Protein AF-A0A3P7LXC4-F1 (afdb_monomer)

Organism: Strongylus vulgaris (NCBI:txid40348)

Foldseek 3Di:
DDPPPPPDPDADADEPVRQVVVLPDLPPPLPQAHAYDPPPDDPQEFEDDPVPDDLPSLDPSHQEYEYEAEEEEEEDDPSLLVSLVSHAYYAAAYAYYQYQDQEPNSNLNHAEQEYSDAPDARYEAEQHANHAYYDNPNYQGFDYSYQFNEEAANHVNHDDDLVNLVVCCVRHVHFYYHHPDTSPD

Nearest PDB structures (foldseek):
  3ltg-assembly1_A  TM=6.281E-01  e=7.656E-03  Drosophila melanogaster
  7mn5-assembly1_B  TM=6.535E-01  e=6.646E-02  Homo sapiens
  6r1h-assembly1_A  TM=3.924E-01  e=8.422E-01  Arabidopsis thaliana
  5z14-assembly1_B  TM=3.899E-01  e=8.890E-01  Homo sapiens
  4z61-assembly2_B  TM=2.941E-01  e=2.351E+00  Daucus carota

Solvent-accessible surface area (backbone atoms only — not comparable to full-atom values): 9863 Å² total; per-residue (Å²): 132,87,78,82,75,79,87,58,98,59,85,41,74,46,53,73,68,62,49,53,57,54,61,69,40,92,64,91,58,62,70,62,53,42,43,66,78,86,68,91,62,60,87,39,49,27,71,47,34,57,85,84,44,62,75,76,61,59,49,91,68,30,33,25,39,39,39,41,45,54,48,70,50,55,68,83,48,74,65,53,36,58,55,36,48,53,24,32,35,34,46,22,32,39,37,42,31,46,30,66,39,47,55,41,65,48,44,35,47,27,28,36,33,42,17,33,44,59,86,49,33,19,31,36,42,34,40,22,69,50,21,48,47,78,67,46,86,45,47,59,32,49,30,20,19,29,87,41,26,37,41,37,36,63,36,85,54,46,74,83,44,73,67,54,35,49,52,50,28,71,42,35,74,38,33,34,36,48,68,89,43,67,40,58,118

Structure (mmCIF, N/CA/C/O backbone):
data_AF-A0A3P7LXC4-F1
#
_entry.id   AF-A0A3P7LXC4-F1
#
loop_
_atom_site.group_PDB
_atom_site.id
_atom_site.type_symbol
_atom_site.label_atom_id
_atom_site.label_alt_id
_atom_site.label_comp_id
_atom_site.label_asym_id
_atom_site.label_entity_id
_atom_site.label_seq_id
_atom_site.pdbx_PDB_ins_code
_atom_site.Cartn_x
_atom_site.Cartn_y
_atom_site.Cartn_z
_atom_site.occupancy
_atom_site.B_iso_or_equiv
_atom_site.auth_seq_id
_atom_site.auth_comp_id
_atom_site.auth_asym_id
_atom_site.auth_atom_id
_atom_site.pdbx_PDB_model_num
ATOM 1 N N . MET A 1 1 ? -28.309 -21.688 -15.646 1.00 36.50 1 MET A N 1
ATOM 2 C CA . MET A 1 1 ? -27.780 -21.278 -14.330 1.00 36.50 1 MET A CA 1
ATOM 3 C C . MET A 1 1 ? -28.171 -19.821 -14.149 1.00 36.50 1 MET A C 1
ATOM 5 O O . MET A 1 1 ? -27.794 -19.018 -14.990 1.00 36.50 1 MET A O 1
ATOM 9 N N . LYS A 1 2 ? -29.061 -19.503 -13.200 1.00 27.73 2 LYS A N 1
ATOM 10 C CA . LYS A 1 2 ? -29.534 -18.125 -13.003 1.00 27.73 2 LYS A CA 1
ATOM 11 C C . LYS A 1 2 ? -28.386 -17.313 -12.412 1.00 27.73 2 LYS A C 1
ATOM 13 O O . LYS A 1 2 ? -27.995 -17.557 -11.277 1.00 27.73 2 LYS A O 1
ATOM 18 N N . GLN A 1 3 ? -27.848 -16.398 -13.210 1.00 29.33 3 GLN A N 1
ATOM 19 C CA . GLN A 1 3 ? -26.998 -15.317 -12.737 1.00 29.33 3 GLN A CA 1
ATOM 20 C C . GLN A 1 3 ? -27.817 -14.538 -11.703 1.00 29.33 3 GLN A C 1
ATOM 22 O O . GLN A 1 3 ? -28.884 -14.010 -12.016 1.00 29.33 3 GLN A O 1
ATOM 27 N N . LEU A 1 4 ? -27.367 -14.544 -10.452 1.00 25.58 4 LEU A N 1
ATOM 28 C CA . LEU A 1 4 ? -27.804 -13.562 -9.471 1.00 25.58 4 LEU A CA 1
ATOM 29 C C . LEU A 1 4 ? -27.146 -12.244 -9.881 1.00 25.58 4 LEU A C 1
ATOM 31 O O . LEU A 1 4 ? -26.071 -11.901 -9.405 1.00 25.58 4 LEU A O 1
ATOM 35 N N . GLU A 1 5 ? -27.766 -11.534 -10.821 1.00 35.03 5 GLU A N 1
ATOM 36 C CA . GLU A 1 5 ? -27.495 -10.113 -10.989 1.00 35.03 5 GLU A CA 1
ATOM 37 C C . GLU A 1 5 ? -28.040 -9.421 -9.742 1.00 35.03 5 GLU A C 1
ATOM 39 O O . GLU A 1 5 ? -29.247 -9.235 -9.579 1.00 35.03 5 GLU A O 1
ATOM 44 N N . ILE A 1 6 ? -27.144 -9.075 -8.819 1.00 42.19 6 ILE A N 1
ATOM 45 C CA . ILE A 1 6 ? -27.465 -8.139 -7.748 1.00 42.19 6 ILE A CA 1
ATOM 46 C C . ILE A 1 6 ? -27.575 -6.762 -8.415 1.00 42.19 6 ILE A C 1
ATOM 48 O O . ILE A 1 6 ? -26.650 -5.957 -8.396 1.00 42.19 6 ILE A O 1
ATOM 52 N N . SER A 1 7 ? -28.724 -6.486 -9.035 1.00 40.00 7 SER A N 1
ATOM 53 C CA . SER A 1 7 ? -29.101 -5.164 -9.540 1.00 40.00 7 SER A CA 1
ATOM 54 C C . SER A 1 7 ? -29.499 -4.252 -8.371 1.00 40.00 7 SER A C 1
ATOM 56 O O . SER A 1 7 ? -30.629 -3.766 -8.278 1.00 40.00 7 SER A O 1
ATOM 58 N N . SER A 1 8 ? -28.588 -4.069 -7.418 1.00 42.72 8 SER A N 1
ATOM 59 C CA . SER A 1 8 ? -28.761 -3.164 -6.291 1.00 42.72 8 SER A CA 1
ATOM 60 C C . SER A 1 8 ? -27.911 -1.929 -6.540 1.00 42.72 8 SER A C 1
ATOM 62 O O . SER A 1 8 ? -26.715 -1.933 -6.282 1.00 42.72 8 SER A O 1
ATOM 64 N N . ASN A 1 9 ? -28.550 -0.831 -6.946 1.00 44.50 9 ASN A N 1
ATOM 65 C CA . ASN A 1 9 ? -28.001 0.533 -6.890 1.00 44.50 9 ASN A CA 1
ATOM 66 C C . ASN A 1 9 ? -27.695 1.006 -5.444 1.00 44.50 9 ASN A C 1
ATOM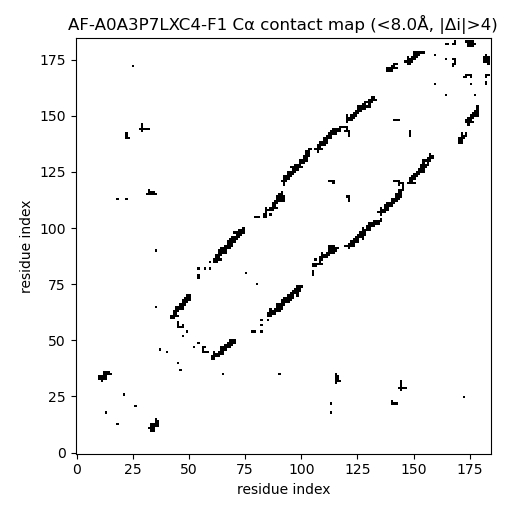 68 O O . ASN A 1 9 ? -27.687 2.204 -5.164 1.00 44.50 9 ASN A O 1
ATOM 72 N N . ARG A 1 10 ? -27.484 0.091 -4.490 1.00 51.16 10 ARG A N 1
ATOM 73 C CA . ARG A 1 10 ? -26.984 0.408 -3.155 1.00 51.16 10 ARG A CA 1
ATOM 74 C C . ARG A 1 10 ? -25.507 0.089 -3.115 1.00 51.16 10 ARG A C 1
ATOM 76 O O . ARG A 1 10 ? -25.108 -1.059 -3.274 1.00 51.16 10 ARG A O 1
ATOM 83 N N . ILE A 1 11 ? -24.742 1.131 -2.843 1.00 58.53 11 ILE A N 1
ATOM 84 C CA . ILE A 1 11 ? -23.390 1.036 -2.330 1.00 58.53 11 ILE A CA 1
ATOM 85 C C . ILE A 1 11 ? -23.374 0.019 -1.171 1.00 58.53 11 ILE A C 1
ATOM 87 O O . ILE A 1 11 ? -24.079 0.209 -0.179 1.00 58.53 11 ILE A O 1
ATOM 91 N N . LEU A 1 12 ? -22.619 -1.074 -1.316 1.00 75.38 12 LEU A N 1
ATOM 92 C CA . LEU A 1 12 ? -22.487 -2.104 -0.286 1.00 75.38 12 LEU A CA 1
ATOM 93 C C . LEU A 1 12 ? -21.514 -1.617 0.790 1.00 75.38 12 LEU A C 1
ATOM 95 O O . LEU A 1 12 ? -20.342 -1.365 0.506 1.00 75.38 12 LEU A O 1
ATOM 99 N N . GLN A 1 13 ? -21.999 -1.484 2.023 1.00 84.88 13 GLN A N 1
ATOM 100 C CA . GLN A 1 13 ? -21.119 -1.401 3.181 1.00 84.88 13 GLN A CA 1
ATOM 101 C C . GLN A 1 13 ? -20.727 -2.826 3.578 1.00 84.88 13 GLN A C 1
ATOM 103 O O . GLN A 1 13 ? -21.610 -3.659 3.774 1.00 84.88 13 GLN A O 1
ATOM 108 N N . ILE A 1 14 ? -19.428 -3.098 3.678 1.00 86.38 14 ILE A N 1
ATOM 109 C CA . ILE A 1 14 ? -18.879 -4.436 3.933 1.00 86.38 14 ILE A CA 1
ATOM 110 C C . ILE A 1 14 ? -18.021 -4.372 5.197 1.00 86.38 14 ILE A C 1
ATOM 112 O O . ILE A 1 14 ? -17.215 -3.452 5.364 1.00 86.38 14 ILE A O 1
ATOM 116 N N . SER A 1 15 ? -18.207 -5.322 6.110 1.00 90.44 15 SER A N 1
ATOM 117 C CA . SER A 1 15 ? -17.397 -5.411 7.326 1.00 90.44 15 SER A CA 1
ATOM 118 C C . SER A 1 15 ? -15.976 -5.901 7.034 1.00 90.44 15 SER A C 1
ATOM 120 O O . SER A 1 15 ? -15.704 -6.540 6.018 1.00 90.44 15 SER A O 1
ATOM 122 N N . PHE A 1 16 ? -15.052 -5.630 7.956 1.00 91.00 16 PHE A N 1
ATOM 123 C CA . PHE A 1 16 ? -13.674 -6.114 7.843 1.00 91.00 16 PHE A CA 1
ATOM 124 C C . PHE A 1 16 ? -13.596 -7.649 7.852 1.00 91.00 16 PHE A C 1
ATOM 126 O O . PHE A 1 16 ? -12.799 -8.227 7.123 1.00 91.00 16 PHE A O 1
ATOM 133 N N . ASP A 1 17 ? -14.455 -8.329 8.610 1.00 89.75 17 ASP A N 1
ATOM 134 C CA . ASP A 1 17 ? -14.448 -9.794 8.658 1.00 89.75 17 ASP A CA 1
ATOM 135 C C . ASP A 1 17 ? -14.972 -10.402 7.350 1.00 89.75 17 ASP A C 1
ATOM 137 O O . ASP A 1 17 ? -14.359 -11.320 6.803 1.00 89.75 17 ASP A O 1
ATOM 141 N N . GLU A 1 18 ? -16.061 -9.855 6.795 1.00 88.06 18 GLU A N 1
ATOM 142 C CA . GLU A 1 18 ? -16.581 -10.274 5.485 1.00 88.06 18 GLU A CA 1
ATOM 143 C C . GLU A 1 18 ? -15.534 -10.074 4.387 1.00 88.06 18 GLU A C 1
ATOM 145 O O . GLU A 1 18 ? -15.343 -10.963 3.552 1.00 88.06 18 GLU A O 1
ATOM 150 N N . VAL A 1 19 ? -14.826 -8.935 4.419 1.00 87.12 19 VAL A N 1
ATOM 151 C CA . VAL A 1 19 ? -13.795 -8.627 3.426 1.00 87.12 19 VAL A CA 1
ATOM 152 C C . VAL A 1 19 ? -12.643 -9.614 3.467 1.00 87.12 19 VAL A C 1
ATOM 154 O O . VAL A 1 19 ? -12.162 -10.061 2.429 1.00 87.12 19 VAL A O 1
ATOM 157 N N . GLU A 1 20 ? -12.207 -9.988 4.667 1.00 87.81 20 GLU A N 1
ATOM 158 C CA . GLU A 1 20 ? -11.097 -10.915 4.832 1.00 87.81 20 GLU A CA 1
ATOM 159 C C . GLU A 1 20 ? -11.448 -12.333 4.386 1.00 87.81 20 GLU A C 1
ATOM 161 O O . GLU A 1 20 ? -10.580 -13.025 3.851 1.00 87.81 20 GLU A O 1
ATOM 166 N N . VAL A 1 21 ? -12.700 -12.759 4.577 1.00 84.44 21 VAL A N 1
ATOM 167 C CA . VAL A 1 21 ? -13.166 -14.078 4.134 1.00 84.44 21 VAL A CA 1
ATOM 168 C C . VAL A 1 21 ? -13.150 -14.171 2.614 1.00 84.44 21 VAL A C 1
ATOM 170 O O . VAL A 1 21 ? -12.602 -15.134 2.075 1.00 84.44 21 VAL A O 1
ATOM 173 N N . PHE A 1 22 ? -13.705 -13.183 1.905 1.00 79.50 22 PHE A N 1
ATOM 174 C CA . PHE A 1 22 ? -13.712 -13.260 0.446 1.00 79.50 22 PHE A CA 1
ATOM 175 C C . PHE A 1 22 ? -12.336 -12.951 -0.155 1.00 79.50 22 PHE A C 1
ATOM 177 O O . PHE A 1 22 ? -11.965 -13.592 -1.131 1.00 79.50 22 PHE A O 1
ATOM 184 N N . ALA A 1 23 ? -11.544 -12.035 0.414 1.00 79.50 23 ALA A N 1
ATOM 185 C CA . ALA A 1 23 ? -10.204 -11.734 -0.105 1.00 79.50 23 ALA A CA 1
ATOM 186 C C . ALA A 1 23 ? -9.222 -12.906 0.082 1.00 79.50 23 ALA A C 1
ATOM 188 O O . ALA A 1 23 ? -8.169 -12.940 -0.550 1.00 79.50 23 ALA A O 1
ATOM 189 N N . ALA A 1 24 ? -9.556 -13.861 0.957 1.00 76.88 24 ALA A N 1
ATOM 190 C CA . ALA A 1 24 ? -8.860 -15.139 1.086 1.00 76.88 24 ALA A CA 1
ATOM 191 C C . ALA A 1 24 ? -9.405 -16.224 0.140 1.00 76.88 24 ALA A C 1
ATOM 193 O O . ALA A 1 24 ? -8.776 -17.268 -0.030 1.00 76.88 24 ALA A O 1
ATOM 194 N N . SER A 1 25 ? -10.580 -16.017 -0.454 1.00 67.56 25 SER A N 1
ATOM 195 C CA . SER A 1 25 ? -11.121 -16.931 -1.451 1.00 67.56 25 SER A CA 1
ATOM 196 C C . SER A 1 25 ? -10.466 -16.635 -2.804 1.00 67.56 25 SER A C 1
ATOM 198 O O . SER A 1 25 ? -10.516 -15.503 -3.270 1.00 67.56 25 SER A O 1
ATOM 200 N N . ASN A 1 26 ? -9.888 -17.648 -3.465 1.00 57.41 26 ASN A N 1
ATOM 201 C CA . ASN A 1 26 ? -9.365 -17.570 -4.849 1.00 57.41 26 ASN A CA 1
ATOM 202 C C . ASN A 1 26 ? -10.477 -17.380 -5.898 1.00 57.41 26 ASN A C 1
ATOM 204 O O . ASN A 1 26 ? -10.402 -17.872 -7.024 1.00 57.41 26 ASN A O 1
ATOM 208 N N . MET A 1 27 ? -11.569 -16.736 -5.511 1.00 57.44 27 MET A N 1
ATOM 209 C CA . MET A 1 27 ? -12.613 -16.371 -6.430 1.00 57.44 27 MET A CA 1
ATOM 210 C C . MET A 1 27 ? -12.072 -15.209 -7.271 1.00 57.44 27 MET A C 1
ATOM 212 O O . MET A 1 27 ? -11.585 -14.216 -6.736 1.00 57.44 27 MET A O 1
ATOM 216 N N . ASP A 1 28 ? -12.144 -15.352 -8.592 1.00 56.50 28 ASP A N 1
ATOM 217 C CA . ASP A 1 28 ? -11.748 -14.345 -9.583 1.00 56.50 28 ASP A CA 1
ATOM 218 C C . ASP A 1 28 ? -12.783 -13.195 -9.571 1.00 56.50 28 ASP A C 1
ATOM 220 O O . ASP A 1 28 ? -13.563 -12.999 -10.506 1.00 56.50 28 ASP A O 1
ATOM 224 N N . VAL A 1 29 ? -12.926 -12.527 -8.419 1.00 55.56 29 VAL A N 1
ATOM 225 C CA . VAL A 1 29 ? -14.004 -11.569 -8.152 1.00 55.56 29 VAL A CA 1
ATOM 226 C C . VAL A 1 29 ? -13.499 -10.160 -8.379 1.00 55.56 29 VAL A C 1
ATOM 228 O O . VAL A 1 29 ? -13.324 -9.387 -7.447 1.00 55.56 29 VAL A O 1
ATOM 231 N N . ASP A 1 30 ? -13.398 -9.761 -9.641 1.00 62.06 30 ASP A N 1
ATOM 232 C CA . ASP A 1 30 ? -13.310 -8.342 -10.020 1.00 62.06 30 ASP A CA 1
ATOM 233 C C . ASP A 1 30 ? -14.636 -7.581 -9.746 1.00 62.06 30 ASP A C 1
ATOM 235 O O . ASP A 1 30 ? -14.928 -6.570 -10.379 1.00 62.06 30 ASP A O 1
ATOM 239 N N . GLN A 1 31 ? -15.493 -8.078 -8.841 1.00 68.81 31 GLN A N 1
ATOM 240 C CA . GLN A 1 31 ? -16.898 -7.668 -8.716 1.00 68.81 31 GLN A CA 1
ATOM 241 C C . GLN A 1 31 ? -17.303 -7.159 -7.328 1.00 68.81 31 GLN A C 1
ATOM 243 O O . GLN A 1 31 ? -18.366 -6.548 -7.227 1.00 68.81 31 GLN A O 1
ATOM 248 N N . VAL A 1 32 ? -16.515 -7.370 -6.259 1.00 78.56 32 VAL A N 1
ATOM 249 C CA . VAL A 1 32 ? -16.892 -6.839 -4.933 1.00 78.56 32 VAL A CA 1
ATOM 250 C C . VAL A 1 32 ? -16.318 -5.439 -4.764 1.00 78.56 32 VAL A C 1
ATOM 252 O O . VAL A 1 32 ? -15.172 -5.258 -4.348 1.00 78.56 32 VAL A O 1
ATOM 255 N N . ASN A 1 33 ? -17.132 -4.445 -5.100 1.00 84.94 33 ASN A N 1
ATOM 256 C CA . ASN A 1 33 ? -16.903 -3.051 -4.756 1.00 84.94 33 ASN A CA 1
ATOM 257 C C . ASN A 1 33 ? -17.813 -2.625 -3.594 1.00 84.94 33 ASN A C 1
ATOM 259 O O . ASN A 1 33 ? -18.854 -3.225 -3.324 1.00 84.94 33 ASN A O 1
ATOM 263 N N . GLY A 1 34 ? -17.401 -1.590 -2.871 1.00 88.19 34 GLY A N 1
ATOM 264 C CA . GLY A 1 34 ? -18.108 -1.169 -1.669 1.00 88.19 34 GLY A CA 1
ATOM 265 C C . GLY A 1 34 ? -17.304 -0.202 -0.817 1.00 88.19 34 GLY A C 1
ATOM 266 O O . GLY A 1 34 ? -16.319 0.386 -1.266 1.00 88.19 34 GLY A O 1
ATOM 267 N N . PHE A 1 35 ? -17.745 -0.031 0.424 1.00 89.81 35 PHE A N 1
ATOM 268 C CA . PHE A 1 35 ? -17.112 0.850 1.399 1.00 89.81 35 PHE A CA 1
ATOM 269 C C . PHE A 1 35 ? -17.076 0.160 2.756 1.00 89.81 35 PHE A C 1
ATOM 271 O O . PHE A 1 35 ? -17.942 -0.645 3.093 1.00 89.81 35 PHE A O 1
ATOM 278 N N . TYR A 1 36 ? -16.073 0.501 3.549 1.00 92.12 36 TYR A N 1
ATOM 279 C CA . TYR A 1 36 ? -15.983 0.038 4.924 1.00 92.12 36 TYR A CA 1
ATOM 280 C C . TYR A 1 36 ? -16.839 0.906 5.853 1.00 92.12 36 TYR A C 1
ATOM 282 O O . TYR A 1 36 ? -17.055 2.086 5.551 1.00 92.12 36 TYR A O 1
ATOM 290 N N . PRO A 1 37 ? -17.290 0.369 7.003 1.00 92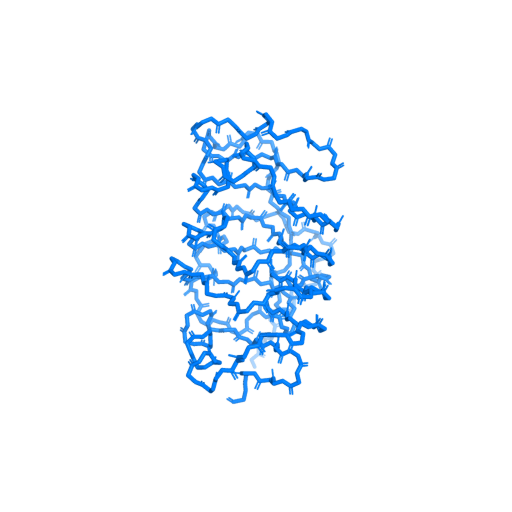.44 37 PRO A N 1
ATOM 291 C CA . PRO A 1 37 ? -17.765 1.213 8.095 1.00 92.44 37 PRO A CA 1
ATOM 292 C C . PRO A 1 37 ? -16.694 2.249 8.462 1.00 92.44 37 PRO A C 1
ATOM 294 O O . PRO A 1 37 ? -15.507 1.926 8.489 1.00 92.44 37 PRO A O 1
ATOM 297 N N . THR A 1 38 ? -17.105 3.486 8.747 1.00 91.69 38 THR A N 1
ATOM 298 C CA . THR A 1 38 ? -16.192 4.561 9.186 1.00 91.69 38 THR A CA 1
ATOM 299 C C . THR A 1 38 ? -16.409 5.011 10.623 1.00 91.69 38 THR A C 1
ATOM 301 O O . THR A 1 38 ? -15.570 5.741 11.143 1.00 91.69 38 THR A O 1
ATOM 304 N N . GLU A 1 39 ? -17.508 4.581 11.236 1.00 90.44 39 GLU A N 1
ATOM 305 C CA . GLU A 1 39 ? -17.882 4.872 12.619 1.00 90.44 39 GLU A CA 1
ATOM 306 C C . GLU A 1 39 ? -17.681 3.623 13.483 1.00 90.44 39 GLU A C 1
ATOM 308 O O . GLU A 1 39 ? -17.674 2.507 12.957 1.00 90.44 39 GLU A O 1
ATOM 313 N N . ASP A 1 40 ? -17.506 3.816 14.794 1.00 91.31 40 ASP A N 1
ATOM 314 C CA . ASP A 1 40 ? -17.351 2.740 15.787 1.00 91.31 40 ASP A CA 1
ATOM 315 C C . ASP A 1 40 ? -16.283 1.693 15.409 1.00 91.31 40 ASP A C 1
ATOM 317 O O . ASP A 1 40 ? -16.453 0.483 15.578 1.00 91.31 40 ASP A O 1
ATOM 321 N N . LEU A 1 41 ? -15.157 2.172 14.869 1.00 93.44 41 LEU A N 1
ATOM 322 C CA . LEU A 1 41 ? -14.064 1.319 14.415 1.00 93.44 41 LEU A CA 1
ATOM 323 C C . LEU A 1 41 ? -13.440 0.528 15.579 1.00 93.44 41 LEU A C 1
ATOM 325 O O . LEU A 1 41 ? -13.257 1.071 16.673 1.00 93.44 41 LEU A O 1
ATOM 329 N N . PRO A 1 42 ? -13.022 -0.730 15.343 1.00 93.69 42 PRO A N 1
ATOM 330 C CA . PRO A 1 42 ? -12.217 -1.470 16.303 1.00 93.69 42 PRO A CA 1
ATOM 331 C C . PRO A 1 42 ? -10.978 -0.665 16.741 1.00 93.69 42 PRO A C 1
ATOM 333 O O . PRO A 1 42 ? -10.331 -0.056 15.889 1.00 93.69 42 PRO A O 1
ATOM 336 N N . PRO A 1 43 ? -10.547 -0.733 18.019 1.00 92.44 43 PRO A N 1
ATOM 337 C CA . PRO A 1 43 ? -9.466 0.114 18.549 1.00 92.44 43 PRO A CA 1
ATOM 338 C C . PRO A 1 43 ? -8.099 -0.015 17.862 1.00 92.44 43 PR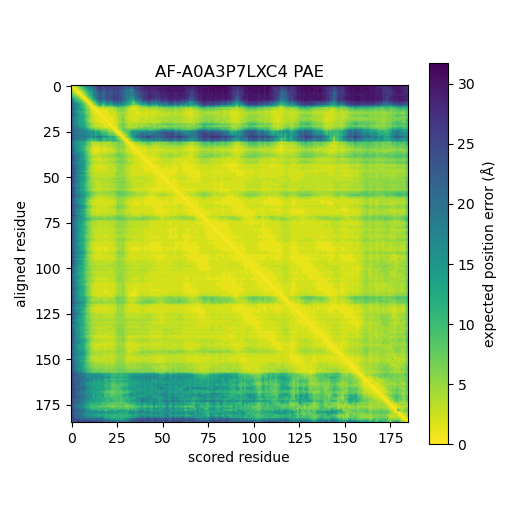O A C 1
ATOM 340 O O . PRO A 1 43 ? -7.201 0.777 18.126 1.00 92.44 43 PRO A O 1
ATOM 343 N N . HIS A 1 44 ? -7.900 -1.051 17.049 1.00 95.56 44 HIS A N 1
ATOM 344 C CA . HIS A 1 44 ? -6.656 -1.310 16.326 1.00 95.56 44 HIS A CA 1
ATOM 345 C C . HIS A 1 44 ? -6.693 -0.828 14.863 1.00 95.56 44 HIS A C 1
ATOM 347 O O . HIS A 1 44 ? -5.680 -0.952 14.170 1.00 95.56 44 HIS A O 1
ATOM 353 N N . ILE A 1 45 ? -7.836 -0.304 14.400 1.00 97.12 45 ILE A N 1
ATOM 354 C CA . ILE A 1 45 ? -8.040 0.248 13.057 1.00 97.12 45 ILE A CA 1
ATOM 355 C C . ILE A 1 45 ? -8.095 1.774 13.154 1.00 97.12 45 ILE A C 1
ATOM 357 O O . ILE A 1 45 ? -9.004 2.325 13.771 1.00 97.12 45 ILE A O 1
ATOM 361 N N . CYS A 1 46 ? -7.167 2.462 12.491 1.00 97.12 46 CYS A N 1
ATOM 362 C CA . CYS A 1 46 ? -7.203 3.919 12.376 1.00 97.12 46 CYS A CA 1
ATOM 363 C C . CYS A 1 46 ? -7.719 4.337 11.015 1.00 97.12 46 CYS A C 1
ATOM 365 O O . CYS A 1 46 ? -7.213 3.894 9.983 1.00 97.12 46 CYS A O 1
ATOM 367 N N . LYS A 1 47 ? -8.662 5.274 11.008 1.00 97.19 47 LYS A N 1
ATOM 368 C CA . LYS A 1 47 ? -8.981 6.021 9.798 1.00 97.19 47 LYS A CA 1
ATOM 369 C C . LYS A 1 47 ? -7.850 7.010 9.516 1.00 97.19 47 LYS A C 1
ATOM 371 O O . LYS A 1 47 ? -7.563 7.858 10.361 1.00 97.19 47 LYS A O 1
ATOM 376 N N . PHE A 1 48 ? -7.217 6.889 8.355 1.00 97.94 48 PHE A N 1
ATOM 377 C CA . PHE A 1 48 ? -6.111 7.757 7.960 1.00 97.94 48 PHE A CA 1
ATOM 378 C C . PHE A 1 48 ? -6.076 7.958 6.443 1.00 97.94 48 PHE A C 1
ATOM 380 O O . PHE A 1 48 ? -6.083 6.998 5.672 1.00 97.94 48 PHE A O 1
ATOM 387 N N . ASN A 1 49 ? -6.025 9.218 6.023 1.00 97.00 49 ASN A N 1
ATOM 388 C CA . ASN A 1 49 ? -5.811 9.638 4.646 1.00 97.00 49 ASN A CA 1
ATOM 389 C C . ASN A 1 49 ? -4.615 10.594 4.593 1.00 97.00 49 ASN A C 1
ATOM 391 O O . ASN A 1 49 ? -4.714 11.719 5.079 1.00 97.00 49 ASN A O 1
ATOM 395 N N . SER A 1 50 ? -3.515 10.178 3.963 1.00 97.19 50 SER A N 1
ATOM 396 C CA . SER A 1 50 ? -2.259 10.948 3.942 1.00 97.19 50 SER A CA 1
ATOM 397 C C . SER A 1 50 ? -2.360 12.318 3.258 1.00 97.19 50 SER A C 1
ATOM 399 O O . SER A 1 50 ? -1.465 13.142 3.411 1.00 97.19 50 SER A O 1
ATOM 401 N N . ILE A 1 51 ? -3.437 12.586 2.510 1.00 96.19 51 ILE A N 1
ATOM 402 C CA . ILE A 1 51 ? -3.681 13.891 1.881 1.00 96.19 51 ILE A CA 1
ATOM 403 C C . ILE A 1 51 ? -4.219 14.901 2.902 1.00 96.19 51 ILE A C 1
ATOM 405 O O . ILE A 1 51 ? -3.916 16.089 2.815 1.00 96.19 51 ILE A O 1
ATOM 409 N N . THR A 1 52 ? -5.066 14.455 3.832 1.00 96.94 52 THR A N 1
ATOM 410 C CA . THR A 1 52 ? -5.845 15.346 4.710 1.00 96.94 52 THR A CA 1
ATOM 411 C C . THR A 1 52 ? -5.495 15.220 6.184 1.00 96.94 52 THR A C 1
ATOM 413 O O . THR A 1 52 ? -5.827 16.109 6.966 1.00 96.94 52 THR A O 1
ATOM 416 N N . ASP A 1 53 ? -4.883 14.109 6.576 1.00 97.69 53 ASP A N 1
ATOM 417 C CA . ASP A 1 53 ? -4.629 13.767 7.963 1.00 97.69 53 ASP A CA 1
ATOM 418 C C . ASP A 1 53 ? -3.155 13.920 8.319 1.00 97.69 53 ASP A C 1
ATOM 420 O O . ASP A 1 53 ? -2.264 13.572 7.550 1.00 97.69 53 ASP A O 1
ATOM 424 N N . ASP A 1 54 ? -2.909 14.384 9.540 1.00 96.50 54 ASP A N 1
ATOM 425 C CA . ASP A 1 54 ? -1.582 14.354 10.137 1.00 96.50 54 ASP A CA 1
ATOM 426 C C . ASP A 1 54 ? -1.217 12.926 10.573 1.00 96.50 54 ASP A C 1
ATOM 428 O O . ASP A 1 54 ? -2.063 12.179 11.081 1.00 96.50 54 ASP A O 1
ATOM 432 N N . ILE A 1 55 ? 0.056 12.553 10.416 1.00 96.38 55 ILE A N 1
ATOM 433 C CA . ILE A 1 55 ? 0.565 11.212 10.733 1.00 96.38 55 ILE A CA 1
ATOM 434 C C . ILE A 1 55 ? 0.334 10.806 12.202 1.00 96.38 55 ILE A C 1
ATOM 436 O O . ILE A 1 55 ? 0.252 9.616 12.519 1.00 96.38 55 ILE A O 1
ATOM 440 N N . SER A 1 56 ? 0.154 11.773 13.110 1.00 95.06 56 SER A N 1
ATOM 441 C CA . SER A 1 56 ? -0.211 11.534 14.513 1.00 95.06 56 SER A CA 1
ATOM 442 C C . SER A 1 56 ? -1.559 10.830 14.699 1.00 95.06 56 SER A C 1
ATOM 444 O O . SER A 1 56 ? -1.760 10.200 15.741 1.00 95.06 56 SER A O 1
ATOM 446 N N . LYS A 1 57 ? -2.455 10.849 13.697 1.00 95.81 57 LYS A N 1
ATOM 447 C CA . LYS A 1 57 ? -3.703 10.064 13.725 1.00 95.81 57 LYS A CA 1
ATOM 448 C C . LYS A 1 57 ? -3.456 8.557 13.745 1.00 95.81 57 LYS A C 1
ATOM 450 O O . LYS A 1 57 ? -4.311 7.806 14.211 1.00 95.81 57 LYS A O 1
ATOM 455 N N . ILE A 1 58 ? -2.289 8.107 13.288 1.00 96.94 58 ILE A N 1
ATOM 456 C CA . ILE A 1 58 ? -1.860 6.722 13.450 1.00 96.94 58 ILE A CA 1
ATOM 457 C C . ILE A 1 58 ? -1.258 6.577 14.852 1.00 96.94 58 ILE A C 1
ATOM 459 O O . ILE A 1 58 ? -0.071 6.816 15.079 1.00 96.94 58 ILE A O 1
ATOM 463 N N . HIS A 1 59 ? -2.070 6.198 15.832 1.00 94.25 59 HIS A N 1
ATOM 464 C CA . HIS A 1 59 ? -1.611 5.969 17.206 1.00 94.25 59 HIS A CA 1
ATOM 465 C C . HIS A 1 59 ? -0.839 4.636 17.353 1.00 94.25 59 HIS A C 1
ATOM 467 O O . HIS A 1 59 ? -0.733 3.850 16.414 1.00 94.25 59 HIS A O 1
ATOM 473 N N . GLU A 1 60 ? -0.228 4.374 18.510 1.00 90.94 60 GLU A N 1
ATOM 474 C CA . GLU A 1 60 ? 0.699 3.233 18.695 1.00 90.94 60 GLU A CA 1
ATOM 475 C C . GLU A 1 60 ? 0.015 1.855 18.696 1.00 90.94 60 GLU A C 1
ATOM 477 O O . GLU A 1 60 ? 0.575 0.874 18.227 1.00 90.94 60 GLU A O 1
ATOM 482 N N . ASN A 1 61 ? -1.231 1.763 19.164 1.00 92.69 61 ASN A N 1
ATOM 483 C CA . ASN A 1 61 ? -2.045 0.541 19.083 1.00 92.69 61 ASN A CA 1
ATOM 484 C C . ASN A 1 61 ? -2.655 0.304 17.688 1.00 92.69 61 ASN A C 1
ATOM 486 O O . ASN A 1 61 ? -3.408 -0.652 17.499 1.00 92.69 61 ASN A O 1
ATOM 490 N N . CYS A 1 62 ? -2.353 1.169 16.719 1.00 96.62 62 CYS A N 1
ATOM 491 C CA . CYS A 1 62 ? -2.846 1.041 15.361 1.00 96.62 62 CYS A CA 1
ATOM 492 C C . CYS A 1 62 ? -2.066 -0.030 14.603 1.00 96.62 62 CYS A C 1
ATOM 494 O O . CYS A 1 62 ? -0.880 0.138 14.323 1.00 96.62 62 CYS A O 1
ATOM 496 N N . THR A 1 63 ? -2.737 -1.120 14.244 1.00 98.00 63 THR A N 1
ATOM 497 C CA . THR A 1 63 ? -2.146 -2.192 13.424 1.00 98.00 63 THR A CA 1
ATOM 498 C C . THR A 1 63 ? -2.817 -2.313 12.060 1.00 98.00 63 THR A C 1
ATOM 500 O O . THR A 1 63 ? -2.350 -3.066 11.204 1.00 98.00 63 THR A O 1
ATOM 503 N N . ALA A 1 64 ? -3.879 -1.544 11.821 1.00 98.31 64 ALA A N 1
ATOM 504 C CA . ALA A 1 64 ? -4.564 -1.478 10.547 1.00 98.31 64 ALA A CA 1
ATOM 505 C C . ALA A 1 64 ? -4.937 -0.039 10.183 1.00 98.31 64 ALA A C 1
ATOM 507 O O . ALA A 1 64 ? -5.354 0.738 11.040 1.00 98.31 64 ALA A O 1
ATOM 508 N N . ILE A 1 65 ? -4.824 0.298 8.901 1.00 98.44 65 ILE A N 1
ATOM 509 C CA . ILE A 1 65 ? -5.270 1.583 8.354 1.00 98.44 65 ILE A CA 1
ATOM 510 C C . ILE A 1 65 ? -6.543 1.364 7.544 1.00 98.44 65 ILE A C 1
ATOM 512 O O . ILE A 1 65 ? -6.590 0.476 6.700 1.00 98.44 65 ILE A O 1
ATOM 516 N N . LEU A 1 66 ? -7.548 2.204 7.768 1.00 97.88 66 LEU A N 1
ATOM 517 C CA . LEU A 1 66 ? -8.672 2.410 6.865 1.00 97.88 66 LEU A CA 1
ATOM 518 C C . LEU A 1 66 ? -8.459 3.732 6.118 1.00 97.88 66 LEU A C 1
ATOM 520 O O . LEU A 1 66 ? -8.599 4.805 6.711 1.00 97.88 66 LEU A O 1
ATOM 524 N N . GLY A 1 67 ? -8.153 3.665 4.823 1.00 96.25 67 GLY A N 1
ATOM 525 C CA . GLY A 1 67 ? -8.033 4.863 3.990 1.00 96.25 67 GLY A CA 1
ATOM 526 C C . GLY A 1 67 ? -6.981 4.794 2.886 1.00 96.25 67 GLY A C 1
ATOM 527 O O . GLY A 1 67 ? -6.567 3.720 2.454 1.00 96.25 67 GLY A O 1
ATOM 528 N N . LEU A 1 68 ? -6.611 5.972 2.384 1.00 95.56 68 LEU A N 1
ATOM 529 C CA . LEU A 1 68 ? -5.727 6.155 1.235 1.00 95.56 68 LEU A CA 1
ATOM 530 C C . LEU A 1 68 ? -4.340 6.606 1.698 1.00 95.56 68 LEU A C 1
ATOM 532 O O . LEU A 1 68 ? -4.212 7.636 2.362 1.00 95.56 68 LEU A O 1
ATOM 536 N N . LEU A 1 69 ? -3.313 5.869 1.279 1.00 97.94 69 LEU A N 1
ATOM 537 C CA . LEU A 1 69 ? -1.916 6.272 1.395 1.00 97.94 69 LEU A CA 1
ATOM 538 C C . LEU A 1 69 ? -1.439 6.791 0.041 1.00 97.94 69 LEU A C 1
ATOM 540 O O . LEU A 1 69 ? -0.902 6.039 -0.767 1.00 97.94 69 LEU A O 1
ATOM 544 N N . TYR A 1 70 ? -1.673 8.074 -0.208 1.00 97.75 70 TYR A N 1
ATOM 545 C CA . TYR A 1 70 ? -1.204 8.779 -1.393 1.00 97.75 70 TYR A CA 1
ATOM 546 C C . TYR A 1 70 ? 0.003 9.660 -1.068 1.00 97.75 70 TYR A C 1
ATOM 548 O O . TYR A 1 70 ? -0.084 10.554 -0.222 1.00 97.75 70 TYR A O 1
ATOM 556 N N . TYR A 1 71 ? 1.102 9.440 -1.779 1.00 98.00 71 TYR A N 1
ATOM 557 C CA . TYR A 1 71 ? 2.329 10.216 -1.640 1.00 98.00 71 TYR A CA 1
ATOM 558 C C . TYR A 1 71 ? 2.848 10.633 -3.006 1.00 98.00 71 TYR A C 1
ATOM 560 O O . TYR A 1 71 ? 2.846 9.842 -3.951 1.00 98.00 71 TYR A O 1
ATOM 568 N N . LYS A 1 72 ? 3.302 11.885 -3.110 1.00 97.50 72 LYS A N 1
ATOM 569 C CA . LYS A 1 72 ? 3.831 12.430 -4.356 1.00 97.50 72 LYS A CA 1
ATOM 570 C C . LYS A 1 72 ? 5.081 13.271 -4.127 1.00 97.50 72 LYS A C 1
ATOM 572 O O . LYS A 1 72 ? 4.979 14.361 -3.569 1.00 97.50 72 LYS A O 1
ATOM 577 N N . GLY A 1 73 ? 6.211 12.825 -4.672 1.00 96.19 73 GLY A N 1
ATOM 578 C CA . GLY A 1 73 ? 7.495 13.510 -4.522 1.00 96.19 73 GLY A CA 1
ATOM 579 C C . GLY A 1 73 ? 8.154 13.293 -3.157 1.00 96.19 73 GLY A C 1
ATOM 580 O O . GLY A 1 73 ? 7.478 13.102 -2.153 1.00 96.19 73 GLY A O 1
ATOM 581 N N . GLY A 1 74 ? 9.484 13.395 -3.112 1.00 95.62 74 GLY A N 1
ATOM 582 C CA . GLY A 1 74 ? 10.250 13.339 -1.863 1.00 95.62 74 GLY A CA 1
ATOM 583 C C . GLY A 1 74 ? 10.424 11.926 -1.301 1.00 95.62 74 GLY A C 1
ATOM 584 O O . GLY A 1 74 ? 10.349 10.943 -2.032 1.00 95.62 74 GLY A O 1
ATOM 585 N N . ILE A 1 75 ? 10.693 11.835 0.001 1.00 97.00 75 ILE A N 1
ATOM 586 C CA . ILE A 1 75 ? 10.913 10.587 0.749 1.00 97.00 75 ILE A CA 1
ATOM 587 C C . ILE A 1 75 ? 9.950 10.513 1.937 1.00 97.00 75 ILE A C 1
ATOM 589 O O . ILE A 1 75 ? 9.411 11.538 2.354 1.00 97.00 75 ILE A O 1
ATOM 593 N N . PHE A 1 76 ? 9.763 9.324 2.511 1.00 97.81 76 PHE A N 1
ATOM 594 C CA . PHE A 1 76 ? 9.086 9.198 3.803 1.00 97.81 76 PHE A CA 1
ATOM 595 C C . PHE A 1 76 ? 9.942 9.806 4.919 1.00 97.81 76 PHE A C 1
ATOM 597 O O . PHE A 1 76 ? 11.159 9.619 4.955 1.00 97.81 76 PHE A O 1
ATOM 604 N N . SER A 1 77 ? 9.303 10.500 5.853 1.00 96.94 77 SER A N 1
ATOM 605 C CA . SER A 1 77 ? 9.940 10.939 7.095 1.00 96.94 77 SER A CA 1
ATOM 606 C C . SER A 1 77 ? 10.173 9.768 8.056 1.00 96.94 77 SER A C 1
ATOM 608 O O . SER A 1 77 ? 9.457 8.766 8.026 1.00 96.94 77 SER A O 1
ATOM 610 N N . ASP A 1 78 ? 11.108 9.923 8.997 1.00 96.50 78 ASP A N 1
ATOM 611 C CA . ASP A 1 78 ? 11.372 8.916 10.039 1.00 96.50 78 ASP A CA 1
ATOM 612 C C . ASP A 1 78 ? 10.115 8.553 10.846 1.00 96.50 78 ASP A C 1
ATOM 614 O O . ASP A 1 78 ? 9.922 7.406 11.259 1.00 96.50 78 ASP A O 1
ATOM 618 N N . MET A 1 79 ? 9.236 9.535 11.070 1.00 96.06 79 MET A N 1
ATOM 619 C CA . MET A 1 79 ? 7.983 9.318 11.783 1.00 96.06 79 MET A CA 1
ATOM 620 C C . MET A 1 79 ? 7.021 8.456 10.966 1.00 96.06 79 MET A C 1
ATOM 622 O O . MET A 1 79 ? 6.434 7.526 11.516 1.00 96.06 79 MET A O 1
ATOM 626 N N . GLU A 1 80 ? 6.885 8.725 9.669 1.00 97.12 80 GLU A N 1
ATOM 627 C CA . GLU A 1 80 ? 6.063 7.914 8.766 1.00 97.12 80 GLU A CA 1
ATOM 628 C C . GLU A 1 80 ? 6.597 6.493 8.661 1.00 97.12 80 GLU A C 1
ATOM 630 O O . GLU A 1 80 ? 5.828 5.552 8.838 1.00 97.12 80 GLU A O 1
ATOM 635 N N . LEU A 1 81 ? 7.913 6.324 8.493 1.00 96.94 81 LEU A N 1
ATOM 636 C CA . LEU A 1 81 ? 8.551 5.007 8.475 1.00 96.94 81 LEU A CA 1
ATOM 637 C C . LEU A 1 81 ? 8.220 4.217 9.746 1.00 96.94 81 LEU A C 1
ATOM 639 O O . LEU A 1 81 ? 7.717 3.095 9.668 1.00 96.94 81 LEU A O 1
ATOM 643 N N . LYS A 1 82 ? 8.403 4.825 10.925 1.00 95.88 82 LYS A N 1
ATOM 644 C CA . LYS A 1 82 ? 8.073 4.189 12.209 1.00 95.88 82 LYS A CA 1
ATOM 645 C C . LYS A 1 82 ? 6.588 3.818 12.304 1.00 95.88 82 LYS A C 1
ATOM 647 O O . LYS A 1 82 ? 6.250 2.741 12.800 1.00 95.88 82 LYS A O 1
ATOM 652 N N . LYS A 1 83 ? 5.691 4.701 11.855 1.00 97.44 83 LYS A N 1
ATOM 653 C CA . LYS A 1 83 ? 4.237 4.489 11.918 1.00 97.44 83 LYS A CA 1
ATOM 654 C C . LYS A 1 83 ? 3.748 3.458 10.909 1.00 97.44 83 LYS A C 1
ATOM 656 O O . LYS A 1 83 ? 2.839 2.707 11.242 1.00 97.44 83 LYS A O 1
ATOM 661 N N . PHE A 1 84 ? 4.342 3.367 9.726 1.00 97.62 84 PHE A N 1
ATOM 662 C CA . PHE A 1 84 ? 3.981 2.358 8.731 1.00 97.62 84 PHE A CA 1
ATOM 663 C C . PHE A 1 84 ? 4.541 0.977 9.077 1.00 97.62 84 PHE A C 1
ATOM 665 O O . PHE A 1 84 ? 3.844 -0.022 8.901 1.00 97.62 84 PHE A O 1
ATOM 672 N N . GLN A 1 85 ? 5.705 0.903 9.728 1.00 96.50 85 GLN A N 1
ATOM 673 C CA . GLN A 1 85 ? 6.286 -0.367 10.175 1.00 96.50 85 GLN A CA 1
ATOM 674 C C . GLN A 1 85 ? 5.443 -1.117 11.225 1.00 96.50 85 GLN A C 1
ATOM 676 O O . GLN A 1 85 ? 5.566 -2.339 11.336 1.00 96.50 85 GLN A O 1
ATOM 681 N N . GLN A 1 86 ? 4.562 -0.461 11.986 1.00 96.81 86 GLN A N 1
ATOM 682 C CA . GLN A 1 86 ? 3.620 -1.145 12.898 1.00 96.81 86 GLN A CA 1
ATOM 683 C C . GLN A 1 86 ? 2.339 -1.640 12.202 1.00 96.81 86 GLN A C 1
ATOM 685 O O . GLN A 1 86 ? 1.614 -2.469 12.757 1.00 96.81 86 GLN A O 1
ATOM 690 N N . ILE A 1 87 ? 2.069 -1.192 10.974 1.00 98.50 87 ILE A N 1
ATOM 691 C CA . ILE A 1 87 ? 0.867 -1.579 10.237 1.00 98.50 87 ILE A CA 1
ATOM 692 C C . ILE A 1 87 ? 1.020 -3.001 9.700 1.00 98.50 87 ILE A C 1
ATOM 694 O O . ILE A 1 87 ? 2.098 -3.443 9.301 1.00 98.50 87 ILE A O 1
ATOM 698 N N . ARG A 1 88 ? -0.078 -3.749 9.759 1.00 98.12 88 ARG A N 1
ATOM 699 C CA . ARG A 1 88 ? -0.209 -5.127 9.276 1.00 98.12 88 ARG A CA 1
ATOM 700 C C . ARG A 1 88 ? -1.301 -5.250 8.222 1.00 98.12 88 ARG A C 1
ATOM 702 O O . ARG A 1 88 ? -1.223 -6.139 7.381 1.00 98.12 88 ARG A O 1
ATOM 709 N N . LYS A 1 89 ? -2.312 -4.380 8.251 1.00 97.94 89 LYS A N 1
ATOM 710 C CA . LYS A 1 89 ? -3.432 -4.405 7.303 1.00 97.94 89 LYS A CA 1
ATOM 711 C C . LYS A 1 89 ? -3.730 -3.008 6.774 1.00 97.94 89 LYS A C 1
ATOM 713 O O . LYS A 1 89 ? -3.690 -2.039 7.528 1.00 97.94 89 LYS A O 1
ATOM 718 N N . ILE A 1 90 ? -4.069 -2.914 5.498 1.00 98.25 90 ILE A N 1
ATOM 719 C CA . ILE A 1 90 ? -4.553 -1.681 4.881 1.00 98.25 90 ILE A CA 1
ATOM 720 C C . ILE A 1 90 ? -5.881 -1.994 4.195 1.00 98.25 90 ILE A C 1
ATOM 722 O O . ILE A 1 90 ? -5.946 -2.760 3.238 1.00 98.25 90 ILE A O 1
ATOM 726 N N . TYR A 1 91 ? -6.948 -1.393 4.702 1.00 97.12 91 TYR A N 1
ATOM 727 C CA . TYR A 1 91 ? -8.275 -1.388 4.108 1.00 97.12 91 TYR A CA 1
ATOM 728 C C . TYR A 1 91 ? -8.395 -0.141 3.232 1.00 97.12 91 TYR A C 1
ATOM 730 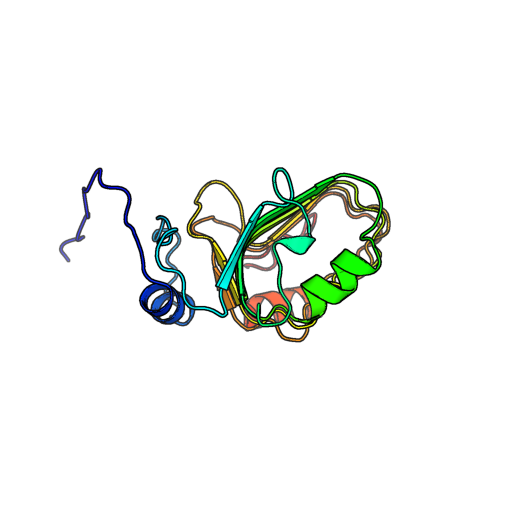O O . TYR A 1 91 ? -8.844 0.918 3.674 1.00 97.12 91 TYR A O 1
ATOM 738 N N . GLY A 1 92 ? -7.900 -0.243 2.003 1.00 96.06 92 GLY A N 1
ATOM 739 C CA . GLY A 1 92 ? -7.763 0.881 1.086 1.00 96.06 92 GLY A CA 1
ATOM 740 C C . GLY A 1 92 ? -6.618 0.682 0.101 1.00 96.06 92 GLY A C 1
ATOM 741 O O . GLY A 1 92 ? -6.335 -0.449 -0.289 1.00 96.06 92 GLY A O 1
ATOM 742 N N . ASN A 1 93 ? -5.989 1.777 -0.323 1.00 95.88 93 ASN A N 1
ATOM 743 C CA . ASN A 1 93 ? -5.024 1.784 -1.423 1.00 95.88 93 ASN A CA 1
ATOM 744 C C . ASN A 1 93 ? -3.704 2.448 -1.009 1.00 95.88 93 ASN A C 1
ATOM 746 O O . ASN A 1 93 ? -3.708 3.421 -0.249 1.00 95.88 93 ASN A O 1
ATOM 750 N N . ILE A 1 94 ? -2.599 1.958 -1.571 1.00 97.88 94 ILE A N 1
ATOM 751 C CA . ILE A 1 94 ? -1.302 2.642 -1.594 1.00 97.88 94 ILE A CA 1
ATOM 752 C C . ILE A 1 94 ? -1.086 3.197 -3.001 1.00 97.88 94 ILE A C 1
ATOM 754 O O . ILE A 1 94 ? -1.208 2.467 -3.983 1.00 97.88 94 ILE A O 1
ATOM 758 N N . ASP A 1 95 ? -0.756 4.479 -3.095 1.00 97.56 95 ASP A N 1
ATOM 759 C CA . ASP A 1 95 ? -0.567 5.178 -4.358 1.00 97.56 95 ASP A CA 1
ATOM 760 C C . ASP A 1 95 ? 0.637 6.126 -4.274 1.00 97.56 95 ASP A C 1
ATOM 762 O O . ASP A 1 95 ? 0.563 7.208 -3.687 1.00 97.56 95 ASP A O 1
ATOM 766 N N . LEU A 1 96 ? 1.771 5.700 -4.829 1.00 98.38 96 LEU A N 1
ATOM 767 C CA . LEU A 1 96 ? 3.044 6.416 -4.746 1.00 98.38 96 LEU A CA 1
ATOM 768 C C . LEU A 1 96 ? 3.423 6.974 -6.117 1.00 98.38 96 LEU A C 1
ATOM 770 O O . LEU A 1 96 ? 3.497 6.234 -7.097 1.00 98.38 96 LEU A O 1
ATOM 774 N N . TRP A 1 97 ? 3.705 8.274 -6.176 1.00 98.06 97 TRP A N 1
ATOM 775 C CA . TRP A 1 97 ? 4.037 8.983 -7.411 1.00 98.06 97 TRP A CA 1
ATOM 776 C C . TRP A 1 97 ? 5.345 9.749 -7.281 1.00 98.06 97 TRP A C 1
ATOM 778 O O . TRP A 1 97 ? 5.456 10.640 -6.444 1.00 98.06 97 TRP A O 1
ATOM 788 N N . ASN A 1 98 ? 6.316 9.498 -8.157 1.00 97.81 98 ASN A N 1
ATOM 789 C CA . ASN A 1 98 ? 7.556 10.283 -8.201 1.00 97.81 98 ASN A CA 1
ATOM 790 C C . ASN A 1 98 ? 8.284 10.392 -6.848 1.00 97.81 98 ASN A C 1
ATOM 792 O O . ASN A 1 98 ? 8.912 11.407 -6.560 1.00 97.81 98 ASN A O 1
ATOM 796 N N . MET A 1 99 ? 8.154 9.372 -5.998 1.00 97.94 99 MET A N 1
ATOM 797 C CA . MET A 1 99 ? 8.870 9.276 -4.727 1.00 97.94 99 MET A CA 1
ATOM 798 C C . MET A 1 99 ? 10.330 8.882 -4.974 1.00 97.94 99 MET A C 1
ATOM 800 O O . MET A 1 99 ? 10.639 8.099 -5.871 1.00 97.94 99 MET A O 1
ATOM 804 N N . GLU A 1 100 ? 11.228 9.381 -4.136 1.00 97.25 100 GLU A N 1
ATOM 805 C CA . GLU A 1 100 ? 12.659 9.079 -4.143 1.00 97.25 100 GLU A CA 1
ATOM 806 C C . GLU A 1 100 ? 13.004 7.910 -3.206 1.00 97.25 100 GLU A C 1
ATOM 808 O O . GLU A 1 100 ? 13.916 8.003 -2.387 1.00 97.25 100 GLU A O 1
ATOM 813 N N . ILE A 1 101 ? 12.256 6.813 -3.316 1.00 97.62 101 ILE A N 1
ATOM 814 C CA . ILE A 1 101 ? 12.465 5.587 -2.534 1.00 97.62 101 ILE A CA 1
ATOM 815 C C . ILE A 1 101 ? 13.149 4.515 -3.383 1.00 97.62 101 ILE A C 1
ATOM 817 O O . ILE A 1 101 ? 12.950 4.464 -4.597 1.00 97.62 101 ILE A O 1
ATOM 821 N N . GLU A 1 102 ? 13.948 3.669 -2.738 1.00 96.62 102 GLU A N 1
ATOM 822 C CA . GLU A 1 102 ? 14.639 2.544 -3.384 1.00 96.62 102 GLU A CA 1
ATOM 823 C C . GLU A 1 102 ? 13.830 1.244 -3.297 1.00 96.62 102 GLU A C 1
ATOM 825 O O . GLU A 1 102 ? 13.910 0.402 -4.190 1.00 96.62 102 GLU A O 1
ATOM 830 N N . ASP A 1 103 ? 12.999 1.117 -2.263 1.00 95.38 103 ASP A N 1
ATOM 831 C CA . ASP A 1 103 ? 12.217 -0.077 -1.962 1.00 95.38 103 ASP A CA 1
ATOM 832 C C . ASP A 1 103 ? 10.879 0.263 -1.271 1.00 95.38 103 ASP A C 1
ATOM 834 O O . ASP A 1 103 ? 10.546 1.428 -1.026 1.00 95.38 103 ASP A O 1
ATOM 838 N N . LEU A 1 104 ? 10.100 -0.773 -0.938 1.00 95.25 104 LEU A N 1
ATOM 839 C CA . LEU A 1 104 ? 8.837 -0.671 -0.195 1.00 95.25 104 LEU A CA 1
ATOM 840 C C . LEU A 1 104 ? 8.979 -1.029 1.296 1.00 95.25 104 LEU A C 1
ATOM 842 O O . LEU A 1 104 ? 7.996 -1.399 1.947 1.00 95.25 104 LEU A O 1
ATOM 846 N N . SER A 1 105 ? 10.178 -0.908 1.876 1.00 95.94 105 SER A N 1
ATOM 847 C CA . SER A 1 105 ? 10.478 -1.325 3.259 1.00 95.94 105 SER A CA 1
ATOM 848 C C . SER A 1 105 ? 9.624 -0.628 4.327 1.00 95.94 105 SER A C 1
ATOM 850 O O . SER A 1 105 ? 9.356 -1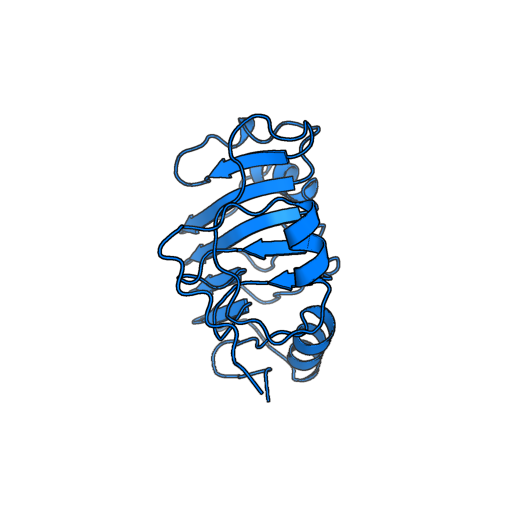.222 5.380 1.00 95.94 105 SER A O 1
ATOM 852 N N . ALA A 1 106 ? 9.109 0.574 4.037 1.00 97.12 106 ALA A N 1
ATOM 853 C CA . ALA A 1 106 ? 8.110 1.269 4.856 1.00 97.12 106 ALA A CA 1
ATOM 854 C C . ALA A 1 106 ? 6.874 0.394 5.153 1.00 97.12 106 ALA A C 1
ATOM 856 O O . ALA A 1 106 ? 6.272 0.502 6.221 1.00 97.12 106 ALA A O 1
ATOM 857 N N . PHE A 1 107 ? 6.539 -0.518 4.236 1.00 97.38 107 PHE A N 1
ATOM 858 C CA . PHE A 1 107 ? 5.397 -1.428 4.302 1.00 97.38 107 PHE A CA 1
ATOM 859 C C . PHE A 1 107 ? 5.807 -2.896 4.504 1.00 97.38 107 PHE A C 1
ATOM 861 O O . PHE A 1 107 ? 4.983 -3.793 4.337 1.00 97.38 107 PHE A O 1
ATOM 868 N N . SER A 1 108 ? 7.051 -3.167 4.912 1.00 95.94 108 SER A N 1
ATOM 869 C CA . SER A 1 108 ? 7.617 -4.525 5.043 1.00 95.94 108 SER A CA 1
ATOM 870 C C . SER A 1 108 ? 6.813 -5.486 5.930 1.00 95.94 108 SER A C 1
ATOM 872 O O . SER A 1 108 ? 6.854 -6.697 5.725 1.00 95.94 108 SER A O 1
ATOM 874 N N . ASN A 1 109 ? 6.055 -4.963 6.898 1.00 97.69 109 ASN A N 1
ATOM 875 C CA . ASN A 1 109 ? 5.217 -5.763 7.789 1.00 97.69 109 ASN A CA 1
ATOM 876 C C . ASN A 1 109 ? 3.753 -5.898 7.336 1.00 97.69 109 ASN A C 1
ATOM 878 O O . ASN A 1 109 ? 2.964 -6.561 8.021 1.00 97.69 109 ASN A O 1
ATOM 882 N N . VAL A 1 110 ? 3.365 -5.271 6.224 1.00 97.56 110 VAL A N 1
ATOM 883 C CA . VAL A 1 110 ? 1.993 -5.327 5.717 1.00 97.56 110 VAL A CA 1
ATOM 884 C C . VAL A 1 110 ? 1.702 -6.726 5.183 1.00 97.56 110 VAL A C 1
ATOM 886 O O . VAL A 1 110 ? 2.411 -7.257 4.337 1.00 97.56 110 VAL A O 1
ATOM 889 N N . GLN A 1 111 ? 0.631 -7.319 5.701 1.00 95.31 111 GLN A N 1
ATOM 890 C CA . GLN A 1 111 ? 0.187 -8.673 5.387 1.00 95.31 111 GLN A CA 1
ATOM 891 C C . GLN A 1 111 ? -0.992 -8.692 4.423 1.00 95.31 111 GLN A C 1
ATOM 893 O O . GLN A 1 111 ? -1.135 -9.632 3.642 1.00 95.31 111 GLN A O 1
ATOM 898 N N . LYS A 1 112 ? -1.858 -7.678 4.501 1.00 93.69 112 LYS A N 1
ATOM 899 C CA . LYS A 1 112 ? -3.077 -7.589 3.696 1.00 93.69 112 LYS A CA 1
ATOM 900 C C . LYS A 1 112 ? -3.292 -6.165 3.205 1.00 93.69 112 LYS A C 1
ATOM 902 O O . LYS A 1 112 ? -3.235 -5.234 4.012 1.00 93.69 112 LYS A O 1
ATOM 907 N N . ILE A 1 113 ? -3.599 -6.016 1.920 1.00 94.62 113 ILE A N 1
ATOM 908 C CA . ILE A 1 113 ? -4.069 -4.755 1.339 1.00 94.62 113 ILE A CA 1
ATOM 909 C C . ILE A 1 113 ? -5.347 -5.054 0.559 1.00 94.62 113 ILE A C 1
ATOM 911 O O . ILE A 1 113 ? -5.324 -5.775 -0.436 1.00 94.62 113 ILE A O 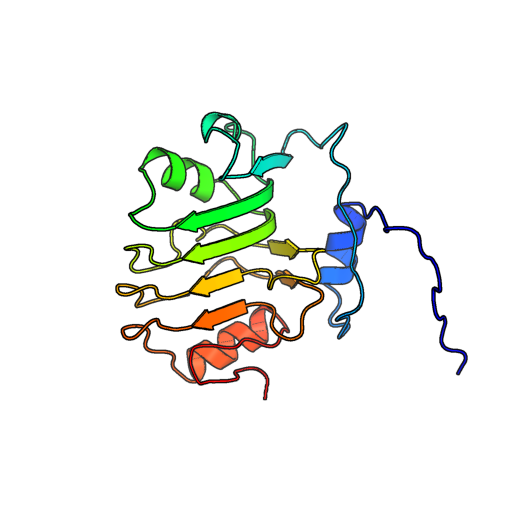1
ATOM 915 N N . ILE A 1 114 ? -6.472 -4.542 1.049 1.00 93.50 114 ILE A N 1
ATOM 916 C CA . ILE A 1 114 ? -7.804 -4.863 0.538 1.00 93.50 114 ILE A CA 1
ATOM 917 C C . ILE A 1 114 ? -8.536 -3.555 0.256 1.00 93.50 114 ILE A C 1
ATOM 919 O O . ILE A 1 114 ? -9.066 -2.902 1.162 1.00 93.50 114 ILE A O 1
ATOM 923 N N . SER A 1 115 ? -8.579 -3.175 -1.014 1.00 93.00 115 SER A N 1
ATOM 924 C CA . SER A 1 115 ? -9.372 -2.052 -1.493 1.00 93.00 115 SER A CA 1
ATOM 925 C C . SER A 1 115 ? -10.717 -2.533 -2.019 1.00 93.00 115 SER A C 1
ATOM 927 O O . SER A 1 115 ? -10.793 -3.475 -2.795 1.00 93.00 115 SER A O 1
ATOM 929 N N . LEU A 1 116 ? -11.790 -1.846 -1.637 1.00 90.81 116 LEU A N 1
ATOM 930 C CA . LEU A 1 116 ? -13.122 -2.030 -2.223 1.00 90.81 116 LEU A CA 1
ATOM 931 C C . LEU A 1 116 ? -13.405 -1.021 -3.351 1.00 90.81 116 LEU A C 1
ATOM 933 O O . LEU A 1 116 ? -14.517 -0.965 -3.878 1.00 90.81 116 LEU A O 1
ATOM 937 N N . ASN A 1 117 ? -12.412 -0.204 -3.716 1.00 84.75 117 ASN A N 1
ATOM 938 C CA . ASN A 1 117 ? -12.538 0.836 -4.727 1.00 84.75 117 ASN A CA 1
ATOM 939 C C . ASN A 1 117 ? -12.200 0.281 -6.118 1.00 84.75 117 ASN A C 1
ATOM 941 O O . ASN A 1 117 ? -11.074 -0.138 -6.363 1.00 84.75 117 ASN A O 1
ATOM 945 N N . SER A 1 118 ? -13.151 0.342 -7.053 1.00 85.88 118 SER A N 1
ATOM 946 C CA . SER A 1 118 ? -12.979 -0.137 -8.436 1.00 85.88 118 SER A CA 1
ATOM 947 C C . SER A 1 118 ? -12.256 0.841 -9.363 1.00 85.88 118 SER A C 1
ATOM 949 O O . SER A 1 118 ? -12.134 0.592 -10.558 1.00 85.88 118 SER A O 1
ATOM 951 N N . THR A 1 119 ? -11.815 1.983 -8.841 1.00 85.94 119 THR A N 1
ATOM 952 C CA . THR A 1 119 ? -11.138 3.028 -9.623 1.00 85.94 119 THR A CA 1
ATOM 953 C C . THR A 1 119 ? -9.625 2.837 -9.632 1.00 85.94 119 THR A C 1
ATOM 955 O O . THR A 1 119 ? -8.961 3.230 -10.589 1.00 85.94 119 THR A O 1
ATOM 958 N N . PHE A 1 120 ? -9.065 2.256 -8.568 1.00 86.81 120 PHE A N 1
ATOM 959 C CA . PHE A 1 120 ? -7.623 2.177 -8.363 1.00 86.81 120 PHE A CA 1
ATOM 960 C C . PHE A 1 120 ? -7.205 0.775 -7.916 1.00 86.81 120 PHE A C 1
ATOM 962 O O . PHE A 1 120 ? -7.907 0.175 -7.099 1.00 86.81 120 PHE A O 1
ATOM 969 N N . PRO A 1 121 ? -6.052 0.274 -8.393 1.00 91.00 121 PRO A N 1
ATOM 970 C CA . PRO A 1 121 ? -5.473 -0.959 -7.872 1.00 91.00 121 PRO A CA 1
ATOM 971 C C . PRO A 1 121 ? -5.145 -0.789 -6.383 1.00 91.00 121 PRO A C 1
ATOM 973 O O . PRO A 1 121 ? -4.971 0.330 -5.892 1.00 91.00 121 PRO A O 1
ATOM 976 N N . ALA A 1 122 ? -5.039 -1.893 -5.652 1.00 93.12 122 ALA A N 1
ATOM 977 C CA . ALA A 1 122 ? -4.679 -1.875 -4.237 1.00 93.12 122 ALA A CA 1
ATOM 978 C C . ALA A 1 122 ? -3.303 -1.230 -4.001 1.00 93.12 122 ALA A C 1
ATOM 980 O O . ALA A 1 122 ? -3.133 -0.491 -3.031 1.00 93.12 122 ALA A O 1
ATOM 981 N N . ILE A 1 123 ? -2.354 -1.463 -4.914 1.00 94.75 123 ILE A N 1
ATOM 982 C CA . ILE A 1 123 ? -1.047 -0.802 -4.9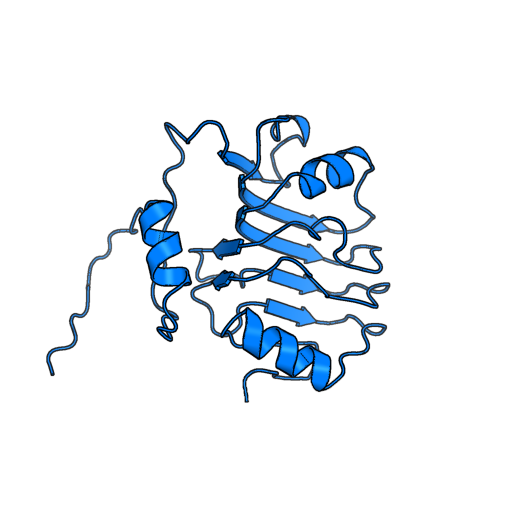32 1.00 94.75 123 ILE A CA 1
ATOM 983 C C . ILE A 1 123 ? -0.796 -0.217 -6.319 1.00 94.75 123 ILE A C 1
ATOM 985 O O . ILE A 1 123 ? -0.875 -0.927 -7.326 1.00 94.75 123 ILE A O 1
ATOM 989 N N . ARG A 1 124 ? -0.451 1.069 -6.362 1.00 95.56 124 ARG A N 1
ATOM 990 C CA . ARG A 1 124 ? 0.001 1.765 -7.565 1.00 95.56 124 ARG A CA 1
ATOM 991 C C . ARG A 1 124 ? 1.318 2.479 -7.304 1.00 95.56 124 ARG A C 1
ATOM 993 O O . ARG A 1 124 ? 1.397 3.320 -6.412 1.00 95.56 124 ARG A O 1
ATOM 1000 N N . LEU A 1 125 ? 2.329 2.157 -8.102 1.00 96.12 125 LEU A N 1
ATOM 1001 C CA . LEU A 1 125 ? 3.647 2.780 -8.075 1.00 96.12 125 LEU A CA 1
ATOM 1002 C C . LEU A 1 125 ? 3.903 3.427 -9.434 1.00 96.12 125 LEU A C 1
ATOM 1004 O O . LEU A 1 125 ? 3.978 2.726 -10.438 1.00 96.12 125 LEU A O 1
ATOM 1008 N N . ASN A 1 126 ? 4.026 4.749 -9.473 1.00 96.44 126 ASN A N 1
ATOM 1009 C CA . ASN A 1 126 ? 4.178 5.487 -10.721 1.00 96.44 126 ASN A CA 1
ATOM 1010 C C . ASN A 1 126 ? 5.401 6.396 -10.691 1.00 96.44 126 ASN A C 1
ATOM 1012 O O . ASN A 1 126 ? 5.555 7.235 -9.798 1.00 96.44 126 ASN A O 1
ATOM 1016 N N . PHE A 1 127 ? 6.218 6.284 -11.734 1.00 96.50 127 PHE A N 1
ATOM 1017 C CA . PHE A 1 127 ? 7.393 7.107 -11.976 1.00 96.50 127 PHE A CA 1
ATOM 1018 C C . PHE A 1 127 ? 8.349 7.135 -10.784 1.00 96.50 127 PHE A C 1
ATOM 1020 O O . PHE A 1 127 ? 8.677 8.216 -10.321 1.00 96.50 127 PHE A O 1
ATOM 1027 N N . LEU A 1 128 ? 8.760 5.989 -10.234 1.00 97.06 128 LEU A N 1
ATOM 1028 C CA . LEU A 1 128 ? 9.669 5.952 -9.082 1.00 97.06 128 LEU A CA 1
ATOM 1029 C C . LEU A 1 128 ? 11.128 5.824 -9.566 1.00 97.06 128 LEU A C 1
ATOM 1031 O O . LEU A 1 128 ? 11.594 4.715 -9.826 1.00 97.06 128 LEU A O 1
ATOM 1035 N N . PRO A 1 129 ? 11.886 6.933 -9.715 1.00 94.88 129 PRO A N 1
ATOM 1036 C CA . PRO A 1 129 ? 13.162 6.925 -10.434 1.00 94.88 129 PRO A CA 1
ATOM 1037 C C . PRO A 1 129 ? 14.273 6.151 -9.721 1.00 94.88 129 PRO A C 1
ATOM 1039 O O . PRO A 1 129 ? 15.241 5.767 -10.369 1.00 94.88 129 PRO A O 1
ATOM 1042 N N . LYS A 1 130 ? 14.175 5.951 -8.403 1.00 96.38 130 LYS A N 1
ATOM 1043 C CA . LYS A 1 130 ? 15.184 5.246 -7.596 1.00 96.38 130 LYS A CA 1
ATOM 1044 C C . LYS A 1 130 ? 14.765 3.829 -7.208 1.00 96.38 130 LYS A C 1
ATOM 1046 O O . LYS A 1 130 ? 15.574 3.123 -6.624 1.00 96.38 130 LYS A O 1
ATOM 1051 N N . LEU A 1 131 ? 13.541 3.419 -7.543 1.00 95.44 131 LEU A N 1
ATOM 1052 C CA . LEU A 1 131 ? 13.004 2.124 -7.148 1.00 95.44 131 LEU A CA 1
ATOM 1053 C C . LEU A 1 131 ? 13.798 1.004 -7.818 1.00 95.44 131 LEU A C 1
ATOM 1055 O O . LEU A 1 131 ? 13.902 0.966 -9.044 1.00 95.44 131 LEU A O 1
ATOM 1059 N N . VAL A 1 132 ? 14.337 0.104 -7.004 1.00 93.44 132 VAL A N 1
ATOM 1060 C CA . VAL A 1 132 ? 15.082 -1.084 -7.439 1.00 93.44 132 VAL A CA 1
ATOM 1061 C C . VAL A 1 132 ? 14.433 -2.376 -6.956 1.00 93.44 132 VAL A C 1
ATOM 1063 O O . VAL A 1 132 ? 14.694 -3.429 -7.536 1.00 93.44 132 VAL A O 1
ATOM 1066 N N . ASP A 1 133 ? 13.572 -2.293 -5.939 1.00 90.06 133 ASP A N 1
ATOM 1067 C CA . ASP A 1 133 ? 12.893 -3.434 -5.336 1.00 90.06 133 ASP A CA 1
ATOM 1068 C C . ASP A 1 133 ? 11.432 -3.098 -4.988 1.00 90.06 133 ASP A C 1
ATOM 1070 O O . ASP A 1 133 ? 11.103 -1.996 -4.551 1.00 90.06 133 ASP A O 1
ATOM 1074 N N . ILE A 1 134 ? 10.542 -4.063 -5.191 1.00 89.38 134 ILE A N 1
ATOM 1075 C CA . ILE A 1 134 ? 9.108 -3.973 -4.886 1.00 89.38 134 ILE A CA 1
ATOM 1076 C C . ILE A 1 134 ? 8.650 -5.046 -3.893 1.00 89.38 134 ILE A C 1
ATOM 1078 O O . ILE A 1 134 ? 7.447 -5.194 -3.668 1.00 89.38 134 ILE A O 1
ATOM 1082 N N . GLU A 1 135 ? 9.573 -5.816 -3.315 1.00 87.56 135 GLU A N 1
ATOM 1083 C CA . GLU A 1 135 ? 9.250 -6.893 -2.386 1.00 87.56 135 GLU A CA 1
ATOM 1084 C C . GLU A 1 135 ? 8.466 -6.401 -1.157 1.00 87.56 135 GLU A C 1
ATOM 1086 O O . GLU A 1 135 ? 8.784 -5.407 -0.500 1.00 87.56 135 GLU A O 1
ATOM 1091 N N . LEU A 1 136 ? 7.418 -7.157 -0.823 1.00 90.62 136 LEU A N 1
ATOM 1092 C CA . LEU A 1 136 ? 6.618 -6.997 0.388 1.00 90.62 136 LEU A CA 1
ATOM 1093 C C . LEU A 1 136 ? 6.610 -8.344 1.121 1.00 90.62 136 LEU A C 1
ATOM 1095 O O . LEU A 1 136 ? 5.693 -9.143 0.928 1.00 90.62 136 LEU A O 1
ATOM 1099 N N . PRO A 1 137 ? 7.625 -8.628 1.956 1.00 90.25 137 PRO A N 1
ATOM 1100 C CA . PRO A 1 137 ? 7.941 -9.987 2.406 1.00 90.25 137 PRO A CA 1
ATOM 1101 C C . PRO A 1 137 ? 6.855 -10.630 3.277 1.00 90.25 137 PRO A C 1
ATOM 1103 O O . PRO A 1 137 ? 6.802 -11.853 3.408 1.00 90.25 137 PRO A O 1
ATOM 1106 N N . MET A 1 138 ? 5.994 -9.819 3.897 1.00 93.69 138 MET A N 1
ATOM 1107 C CA . MET A 1 138 ? 4.901 -10.293 4.746 1.00 93.69 138 MET A CA 1
ATOM 1108 C C . MET A 1 138 ? 3.547 -10.323 4.037 1.00 93.69 138 MET A C 1
ATOM 1110 O O . MET A 1 138 ? 2.592 -10.818 4.644 1.00 93.69 138 MET A O 1
ATOM 1114 N N . LEU A 1 139 ? 3.450 -9.826 2.798 1.00 91.06 139 LEU A N 1
ATOM 1115 C CA . LEU A 1 139 ? 2.194 -9.753 2.057 1.00 91.06 139 LEU A CA 1
ATOM 1116 C C . LEU A 1 139 ? 1.678 -11.167 1.774 1.00 91.06 139 LEU A C 1
ATOM 1118 O O . LEU A 1 139 ? 2.433 -12.060 1.406 1.00 91.06 139 LEU A O 1
ATOM 1122 N N . ARG A 1 140 ? 0.380 -11.382 1.996 1.00 87.31 140 ARG A N 1
ATOM 1123 C CA . ARG A 1 140 ? -0.303 -12.676 1.799 1.00 87.31 140 ARG A CA 1
ATOM 1124 C C . ARG A 1 140 ? -1.655 -12.546 1.111 1.00 87.31 140 ARG A C 1
ATOM 1126 O O . ARG A 1 140 ? -2.281 -13.551 0.807 1.00 87.31 140 ARG A O 1
ATOM 1133 N N . SER A 1 141 ? -2.165 -11.326 0.982 1.00 86.94 141 SER A N 1
ATOM 1134 C CA . SER A 1 141 ? 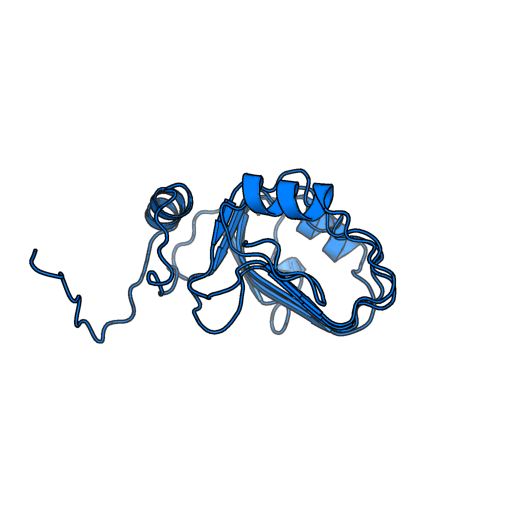-3.460 -11.060 0.369 1.00 86.94 141 SER A CA 1
ATOM 1135 C C . SER A 1 141 ? -3.467 -9.650 -0.200 1.00 86.94 141 SER A C 1
ATOM 1137 O O . SER A 1 141 ? -3.088 -8.687 0.477 1.00 86.94 141 SER A O 1
ATOM 1139 N N . LEU A 1 142 ? -3.898 -9.551 -1.452 1.00 88.19 142 LEU A N 1
ATOM 1140 C CA . LEU A 1 142 ? -4.019 -8.306 -2.186 1.00 88.19 142 LEU A CA 1
ATOM 1141 C C . LEU A 1 142 ? -5.330 -8.334 -2.969 1.00 88.19 142 LEU A C 1
ATOM 1143 O O . LEU A 1 142 ? -5.530 -9.215 -3.800 1.00 88.19 142 LEU A O 1
ATOM 1147 N N . TYR A 1 143 ? -6.209 -7.369 -2.724 1.00 89.19 143 TYR A N 1
ATOM 1148 C CA . TYR A 1 143 ? -7.503 -7.308 -3.395 1.00 89.19 143 TYR A CA 1
ATOM 1149 C C . TYR A 1 143 ? -7.856 -5.882 -3.807 1.00 89.19 143 TYR A C 1
ATOM 1151 O O . TYR A 1 143 ? -7.739 -4.948 -3.016 1.00 89.19 143 TYR A O 1
ATOM 1159 N N . ALA A 1 144 ? -8.333 -5.744 -5.039 1.00 89.31 144 ALA A N 1
ATOM 1160 C CA . ALA A 1 144 ? -9.052 -4.584 -5.540 1.00 89.31 144 ALA A CA 1
ATOM 1161 C C . ALA A 1 144 ? -9.993 -5.046 -6.665 1.00 89.31 144 ALA A C 1
ATOM 1163 O O . ALA A 1 144 ? -9.592 -5.921 -7.441 1.00 89.31 144 ALA A O 1
ATOM 1164 N N . PRO A 1 145 ? -11.204 -4.471 -6.797 1.00 87.31 145 PRO A N 1
ATOM 1165 C CA . PRO A 1 145 ? -12.121 -4.768 -7.898 1.00 87.31 145 PRO A CA 1
ATOM 1166 C C . PRO A 1 145 ? -11.672 -4.057 -9.188 1.00 87.31 145 PRO A C 1
ATOM 1168 O O . PRO A 1 145 ? -12.373 -3.211 -9.744 1.00 87.31 145 PRO A O 1
ATOM 1171 N N . THR A 1 146 ? -10.455 -4.372 -9.629 1.00 85.81 146 THR A N 1
ATOM 1172 C CA . THR A 1 146 ? -9.776 -3.834 -10.811 1.00 85.81 146 THR A CA 1
ATOM 1173 C C . THR A 1 146 ? -9.046 -4.957 -11.540 1.00 85.81 146 THR A C 1
ATOM 1175 O O . THR A 1 146 ? -8.605 -5.930 -10.929 1.00 85.81 146 THR A O 1
ATOM 1178 N N . SER A 1 147 ? -8.846 -4.812 -12.854 1.00 82.50 147 SER A N 1
ATOM 1179 C CA . SER A 1 147 ? -8.168 -5.838 -13.660 1.00 82.50 147 SER A CA 1
ATOM 1180 C C . SER A 1 147 ? -6.785 -6.190 -13.105 1.00 82.50 147 SER A C 1
ATOM 1182 O O . SER A 1 147 ? -6.482 -7.368 -12.941 1.00 82.50 147 SER A O 1
ATOM 1184 N N . TYR A 1 148 ? -5.997 -5.177 -12.734 1.00 85.06 148 TYR A N 1
ATOM 1185 C CA . TYR A 1 148 ? -4.701 -5.320 -12.067 1.00 85.06 148 TYR A CA 1
ATOM 1186 C C . TYR A 1 148 ? -4.793 -4.818 -10.632 1.00 85.06 148 TYR A C 1
ATOM 1188 O O . TYR A 1 148 ? -5.423 -3.790 -10.384 1.00 85.06 148 TYR A O 1
ATOM 1196 N N . LYS A 1 149 ? -4.192 -5.547 -9.688 1.00 87.44 149 LYS A N 1
ATOM 1197 C CA . LYS A 1 149 ? -4.291 -5.255 -8.243 1.00 87.44 149 LYS A CA 1
ATOM 1198 C C . LYS A 1 149 ? -3.025 -4.578 -7.719 1.00 87.44 149 LYS A C 1
ATOM 1200 O O . LYS A 1 149 ? -3.085 -3.816 -6.757 1.00 87.44 149 LYS A O 1
ATOM 1205 N N . PHE A 1 150 ? -1.910 -4.829 -8.396 1.00 89.44 150 PHE A N 1
ATOM 1206 C CA . PHE A 1 150 ? -0.623 -4.174 -8.220 1.00 89.44 150 PHE A CA 1
ATOM 1207 C C . PHE A 1 150 ? -0.189 -3.670 -9.595 1.00 89.44 150 PHE A C 1
ATOM 1209 O O . PHE A 1 150 ? -0.123 -4.459 -10.543 1.00 89.44 150 PHE A O 1
ATOM 1216 N N . THR A 1 151 ? 0.095 -2.375 -9.704 1.00 90.88 151 THR A N 1
ATOM 1217 C CA . THR A 1 151 ? 0.673 -1.789 -10.917 1.00 90.88 151 THR A CA 1
ATOM 1218 C C . THR A 1 151 ? 1.956 -1.025 -10.613 1.00 90.88 151 THR A C 1
ATOM 1220 O O . THR A 1 151 ? 1.966 -0.197 -9.699 1.00 90.88 151 THR A O 1
ATOM 1223 N N . VAL A 1 152 ? 2.992 -1.246 -11.418 1.00 91.62 152 VAL A N 1
ATOM 1224 C CA . VAL A 1 152 ? 4.189 -0.399 -11.495 1.00 91.62 152 VAL A CA 1
ATOM 1225 C C . VAL A 1 152 ? 4.293 0.171 -12.902 1.00 91.62 152 VAL A C 1
ATOM 1227 O O . VAL A 1 152 ? 4.122 -0.578 -13.861 1.00 91.62 152 VAL A O 1
ATOM 1230 N N . ASP A 1 153 ? 4.560 1.467 -13.022 1.00 92.44 153 ASP A N 1
ATOM 1231 C CA . ASP A 1 153 ? 4.847 2.127 -14.297 1.00 92.44 153 ASP A CA 1
ATOM 1232 C C . ASP A 1 153 ? 5.953 3.180 -14.124 1.00 92.44 153 ASP A C 1
ATOM 1234 O O . ASP A 1 153 ? 6.027 3.872 -13.103 1.00 92.44 153 ASP A O 1
ATOM 1238 N N . GLY A 1 154 ? 6.820 3.319 -15.124 1.00 91.31 154 GLY A N 1
ATOM 1239 C CA . GLY A 1 154 ? 7.842 4.360 -15.191 1.00 91.31 154 GLY A CA 1
ATOM 1240 C C . GLY A 1 154 ? 8.968 4.236 -14.159 1.00 91.31 154 GLY A C 1
ATOM 1241 O O . GLY A 1 154 ? 9.499 5.266 -13.739 1.00 91.31 154 GLY A O 1
ATOM 1242 N N . SER A 1 155 ? 9.342 3.022 -13.739 1.00 92.94 155 SER A N 1
ATOM 1243 C CA . SER A 1 155 ? 10.407 2.794 -12.740 1.00 92.94 155 SER A CA 1
ATOM 1244 C C . SER A 1 155 ? 11.669 2.188 -13.383 1.00 92.94 155 SER A C 1
ATOM 1246 O O . SER A 1 155 ? 11.899 0.988 -13.289 1.00 92.94 155 SER A O 1
ATOM 1248 N N . PRO A 1 156 ? 12.531 2.990 -14.045 1.00 90.31 156 PRO A N 1
ATOM 1249 C CA . PRO A 1 156 ? 13.561 2.488 -14.968 1.00 90.31 156 PRO A CA 1
ATOM 1250 C C . PRO A 1 156 ? 14.671 1.646 -14.323 1.00 90.31 156 PRO A C 1
ATOM 1252 O O . PRO A 1 156 ? 15.380 0.938 -15.034 1.00 90.31 156 PRO A O 1
ATOM 1255 N N . ASN A 1 157 ? 14.854 1.755 -13.006 1.00 90.75 157 ASN A N 1
ATOM 1256 C CA . ASN A 1 157 ? 15.873 1.015 -12.261 1.00 90.75 157 ASN A CA 1
ATOM 1257 C C . ASN A 1 157 ? 15.332 -0.280 -11.637 1.00 90.75 157 ASN A C 1
ATOM 1259 O O . ASN A 1 157 ? 16.110 -1.064 -11.089 1.00 90.75 157 ASN A O 1
ATOM 1263 N N . LEU A 1 158 ? 14.022 -0.523 -11.741 1.00 88.50 158 LEU A N 1
ATOM 1264 C CA . LEU A 1 158 ? 13.405 -1.733 -11.237 1.00 88.50 158 LEU A CA 1
ATOM 1265 C C . LEU A 1 158 ? 13.737 -2.894 -12.178 1.00 88.50 158 LEU A C 1
ATOM 1267 O O . LEU A 1 158 ? 13.330 -2.918 -13.338 1.00 88.50 158 LEU A O 1
ATOM 1271 N N . ASN A 1 159 ? 14.469 -3.883 -11.671 1.00 81.50 159 ASN A N 1
ATOM 1272 C CA . ASN A 1 159 ? 14.799 -5.079 -12.437 1.00 81.50 159 ASN A CA 1
ATOM 1273 C C . ASN A 1 159 ? 13.882 -6.236 -12.036 1.00 81.50 159 ASN A C 1
ATOM 1275 O O . ASN A 1 159 ? 14.204 -7.025 -11.145 1.00 81.50 159 ASN A O 1
ATOM 1279 N N . VAL A 1 160 ? 12.731 -6.352 -12.697 1.00 75.75 160 VAL A N 1
ATOM 1280 C CA . VAL A 1 160 ? 11.809 -7.460 -12.430 1.00 75.75 160 VAL A CA 1
ATOM 1281 C C . VAL A 1 160 ? 12.251 -8.712 -13.166 1.00 75.75 160 VAL A C 1
ATOM 1283 O O . VAL A 1 160 ? 12.220 -8.805 -14.391 1.00 75.75 160 VAL A O 1
ATOM 1286 N N . THR A 1 161 ? 12.633 -9.718 -12.385 1.00 74.38 161 THR A N 1
ATOM 1287 C CA . THR A 1 161 ? 12.892 -11.060 -12.900 1.00 74.38 161 THR A CA 1
ATOM 1288 C C . THR A 1 161 ? 11.580 -11.828 -13.086 1.00 74.38 161 THR A C 1
ATOM 1290 O O . THR A 1 161 ? 10.585 -11.567 -12.410 1.00 74.38 161 THR A O 1
ATOM 1293 N N . LEU A 1 162 ? 11.583 -12.851 -13.948 1.00 71.56 162 LEU A N 1
ATOM 1294 C CA . LEU A 1 162 ? 10.456 -13.791 -14.056 1.00 71.56 162 LEU A CA 1
ATOM 1295 C C . LEU A 1 162 ? 10.127 -14.459 -12.710 1.00 71.56 162 LEU A C 1
ATOM 1297 O O . LEU A 1 162 ? 8.965 -14.739 -12.434 1.00 71.56 162 LEU A O 1
ATOM 1301 N N . ALA A 1 163 ? 11.135 -14.679 -11.858 1.00 69.88 163 ALA A N 1
ATOM 1302 C CA . ALA A 1 163 ? 10.934 -15.183 -10.502 1.00 69.88 163 ALA A CA 1
ATOM 1303 C C . ALA A 1 163 ? 10.166 -14.176 -9.630 1.00 69.88 163 ALA A C 1
ATOM 1305 O O . ALA A 1 163 ? 9.251 -14.580 -8.917 1.00 69.88 163 ALA A O 1
ATOM 1306 N N . GLY A 1 164 ? 10.474 -12.880 -9.749 1.00 72.06 164 GLY A N 1
ATOM 1307 C CA . GLY A 1 164 ? 9.710 -11.804 -9.115 1.00 72.06 164 GLY A CA 1
ATOM 1308 C C . GLY A 1 164 ? 8.253 -11.781 -9.583 1.00 72.06 164 GLY A C 1
ATOM 1309 O O . GLY A 1 164 ? 7.348 -11.805 -8.754 1.00 72.06 164 GLY A O 1
ATOM 1310 N N . CYS A 1 165 ? 8.006 -11.844 -10.898 1.00 76.94 165 CYS A N 1
ATOM 1311 C CA . CYS A 1 165 ? 6.642 -11.941 -11.442 1.00 76.94 165 CYS A CA 1
ATOM 1312 C C . CYS A 1 165 ? 5.863 -13.147 -10.879 1.00 76.94 165 CYS A C 1
ATOM 1314 O O . CYS A 1 165 ? 4.723 -12.989 -10.439 1.00 76.94 165 CYS A O 1
ATOM 1316 N N . SER A 1 166 ? 6.470 -14.340 -10.869 1.00 73.00 166 SER A N 1
ATOM 1317 C CA . SER A 1 166 ? 5.831 -15.559 -10.350 1.00 73.00 166 SER A CA 1
ATOM 1318 C C . SER A 1 166 ? 5.552 -15.473 -8.849 1.00 73.00 166 SER A C 1
ATOM 1320 O O . SER A 1 166 ? 4.463 -15.828 -8.416 1.00 73.00 166 SER A O 1
ATOM 1322 N N . TYR A 1 167 ? 6.487 -14.929 -8.064 1.00 70.56 167 TYR A N 1
ATOM 1323 C CA . TYR A 1 167 ? 6.305 -14.714 -6.626 1.00 70.56 167 TYR A CA 1
ATOM 1324 C C . TYR A 1 167 ? 5.087 -13.829 -6.332 1.00 70.56 167 TYR A C 1
ATOM 1326 O O . TYR A 1 167 ? 4.247 -14.177 -5.499 1.00 70.56 167 TYR A O 1
ATOM 1334 N N . PHE A 1 168 ? 4.938 -12.718 -7.062 1.00 70.19 168 PHE A N 1
ATOM 1335 C CA . PHE A 1 168 ? 3.775 -11.849 -6.900 1.00 70.19 168 PHE A CA 1
ATOM 1336 C C . PHE A 1 168 ? 2.475 -12.532 -7.323 1.00 70.19 168 PHE A C 1
ATOM 1338 O O . PHE A 1 168 ? 1.482 -12.414 -6.602 1.00 70.19 168 PHE A O 1
ATOM 1345 N N . LYS A 1 169 ? 2.470 -13.283 -8.431 1.00 72.94 169 LYS A N 1
ATOM 1346 C CA . LYS A 1 169 ? 1.305 -14.074 -8.864 1.00 72.94 169 LYS A CA 1
ATOM 1347 C C . LYS A 1 169 ? 0.880 -15.084 -7.792 1.00 72.94 169 LYS A C 1
ATOM 1349 O O . LYS A 1 169 ? -0.304 -15.167 -7.467 1.00 72.94 169 LYS A O 1
ATOM 1354 N N . ASP A 1 170 ? 1.841 -15.799 -7.214 1.00 71.94 170 ASP A N 1
ATOM 1355 C CA . ASP A 1 170 ? 1.589 -16.868 -6.246 1.00 71.94 170 ASP A CA 1
ATOM 1356 C C . ASP A 1 170 ? 1.068 -16.342 -4.905 1.00 71.94 170 ASP A C 1
ATOM 1358 O O . ASP A 1 170 ? 0.208 -16.971 -4.294 1.00 71.94 170 ASP A O 1
ATOM 1362 N N . ILE A 1 171 ? 1.554 -15.184 -4.454 1.00 67.06 171 ILE A N 1
ATOM 1363 C CA . ILE A 1 171 ? 1.183 -14.617 -3.149 1.00 67.06 171 ILE A CA 1
ATOM 1364 C C . ILE A 1 171 ? -0.100 -13.804 -3.205 1.00 67.06 171 ILE A C 1
ATOM 1366 O O . ILE A 1 171 ? -0.868 -13.776 -2.243 1.00 67.06 171 ILE A O 1
ATOM 1370 N N . THR A 1 172 ? -0.315 -13.090 -4.304 1.00 65.06 172 THR A N 1
ATOM 1371 C CA . THR A 1 172 ? -1.472 -12.200 -4.424 1.00 65.06 172 THR A CA 1
ATOM 1372 C C . THR A 1 172 ? -2.676 -12.897 -5.036 1.00 65.06 172 THR A C 1
ATOM 1374 O O . THR A 1 172 ? -3.783 -12.380 -4.909 1.00 65.06 172 THR A O 1
ATOM 1377 N N . HIS A 1 173 ? -2.468 -14.037 -5.711 1.00 67.56 173 HIS A N 1
ATOM 1378 C CA . HIS A 1 173 ? -3.464 -14.686 -6.568 1.00 67.56 173 HIS A CA 1
ATOM 1379 C C . HIS A 1 173 ? -4.127 -13.701 -7.548 1.00 67.56 173 HIS A C 1
ATOM 1381 O O . HIS A 1 173 ? -5.275 -13.875 -7.952 1.00 67.56 173 HIS A O 1
ATOM 1387 N N . ALA A 1 174 ? -3.403 -12.645 -7.923 1.00 66.69 174 ALA A N 1
ATOM 1388 C CA . ALA A 1 174 ? -3.929 -11.507 -8.649 1.00 66.69 174 ALA A CA 1
ATOM 1389 C C . ALA A 1 174 ? -3.096 -11.219 -9.899 1.00 66.69 174 ALA A C 1
ATOM 1391 O O . ALA A 1 174 ? -1.912 -11.540 -9.980 1.00 66.69 174 ALA A O 1
ATOM 1392 N N . LYS A 1 175 ? -3.720 -10.564 -10.884 1.00 69.94 175 LYS A N 1
ATOM 1393 C CA . LYS A 1 175 ? -2.998 -10.020 -12.037 1.00 69.94 175 LYS A CA 1
ATOM 1394 C C . LYS A 1 175 ? -2.170 -8.818 -11.589 1.00 69.94 175 LYS A C 1
ATOM 1396 O O . LYS A 1 175 ? -2.692 -7.882 -10.967 1.00 69.94 175 LYS A O 1
ATOM 1401 N N . VAL A 1 176 ? -0.890 -8.854 -11.935 1.00 74.38 176 VAL A N 1
ATOM 1402 C CA . VAL A 1 176 ? 0.128 -7.866 -11.572 1.00 74.38 176 VAL A CA 1
ATOM 1403 C C . VAL A 1 176 ? 0.735 -7.336 -12.864 1.00 74.38 176 VAL A C 1
ATOM 1405 O O . VAL A 1 176 ? 1.147 -8.118 -13.719 1.00 74.38 176 VAL A O 1
ATOM 1408 N N . TRP A 1 177 ? 0.766 -6.012 -12.998 1.00 76.62 177 TRP A N 1
ATOM 1409 C CA . TRP A 1 177 ? 1.379 -5.324 -14.130 1.00 76.62 177 TRP A CA 1
ATOM 1410 C C . TRP A 1 177 ? 2.625 -4.588 -13.652 1.00 76.62 177 TRP A C 1
ATOM 1412 O O . TRP A 1 177 ? 2.529 -3.753 -12.751 1.00 76.62 177 TRP A O 1
ATOM 1422 N N . ILE A 1 178 ? 3.784 -4.878 -14.236 1.00 79.06 178 ILE A N 1
ATOM 1423 C CA . ILE A 1 178 ? 5.041 -4.219 -13.872 1.00 79.06 178 ILE A CA 1
ATOM 1424 C C . ILE A 1 178 ? 5.727 -3.701 -15.133 1.00 79.06 178 ILE A C 1
ATOM 1426 O O . ILE A 1 178 ? 6.256 -4.482 -15.922 1.00 79.06 178 ILE A O 1
ATOM 1430 N N . ASP A 1 179 ? 5.705 -2.380 -15.308 1.00 75.75 179 ASP A N 1
ATOM 1431 C CA . ASP A 1 179 ? 6.176 -1.633 -16.475 1.00 75.75 179 ASP A CA 1
ATOM 1432 C C . ASP A 1 179 ? 5.596 -2.169 -17.796 1.00 75.75 179 ASP A C 1
ATOM 1434 O O . ASP A 1 179 ? 4.527 -1.739 -18.228 1.00 75.75 179 ASP A O 1
ATOM 1438 N N . PHE A 1 180 ? 6.275 -3.126 -18.434 1.00 67.81 180 PHE A N 1
ATOM 1439 C CA . PHE A 1 180 ? 5.862 -3.756 -19.698 1.00 67.81 180 PHE A CA 1
ATOM 1440 C C . PHE A 1 180 ? 5.524 -5.248 -19.556 1.00 67.81 180 PHE A C 1
ATOM 1442 O O . PHE A 1 180 ? 5.217 -5.910 -20.549 1.00 67.81 180 PHE A O 1
ATOM 1449 N N . LEU A 1 181 ? 5.622 -5.795 -18.344 1.00 71.81 181 LEU A N 1
ATOM 1450 C CA . LEU A 1 181 ? 5.394 -7.202 -18.044 1.00 71.81 181 LEU A CA 1
ATOM 1451 C C . LEU A 1 181 ? 4.019 -7.386 -17.401 1.00 71.81 181 LEU A C 1
ATOM 1453 O O . LEU A 1 181 ? 3.759 -6.912 -16.295 1.00 71.81 181 LEU A O 1
ATOM 1457 N N . ASP A 1 182 ? 3.156 -8.137 -18.081 1.00 75.94 182 ASP A N 1
ATOM 1458 C CA . ASP A 1 182 ? 1.958 -8.704 -17.470 1.00 75.94 182 ASP A CA 1
ATOM 1459 C C . ASP A 1 182 ? 2.341 -10.029 -16.796 1.00 75.94 182 ASP A C 1
ATOM 1461 O O . ASP A 1 182 ? 2.520 -11.054 -17.459 1.00 75.94 182 ASP A O 1
ATOM 1465 N N . CYS A 1 183 ? 2.492 -10.010 -15.470 1.00 73.50 183 CYS A N 1
ATOM 1466 C CA . CYS A 1 183 ? 2.796 -11.207 -14.684 1.00 73.50 183 CYS A CA 1
ATOM 1467 C C . CYS A 1 183 ? 1.552 -12.111 -14.490 1.00 73.50 183 CYS A C 1
ATOM 1469 O O . CYS A 1 183 ? 1.622 -13.110 -13.773 1.00 73.50 183 CYS A O 1
ATOM 1471 N N . GLY A 1 184 ? 0.400 -11.754 -15.072 1.00 60.41 184 GLY A N 1
ATOM 1472 C CA . GLY A 1 184 ? -0.877 -12.460 -14.958 1.00 60.41 184 GLY A CA 1
ATOM 1473 C C . GLY A 1 184 ? -1.149 -13.524 -16.028 1.00 60.41 184 GLY A C 1
ATOM 1474 O O . GLY A 1 184 ? -2.208 -14.152 -15.959 1.00 60.41 184 GLY A O 1
ATOM 1475 N N . MET A 1 185 ? -0.241 -13.739 -16.990 1.00 50.69 185 MET A N 1
ATOM 1476 C CA . MET A 1 185 ? -0.341 -14.824 -17.986 1.00 50.69 185 MET A CA 1
ATOM 1477 C C . MET A 1 185 ? 0.134 -16.176 -17.441 1.00 50.69 185 MET A C 1
ATOM 1479 O O . MET A 1 185 ? 1.030 -16.214 -16.566 1.00 50.69 185 MET A O 1
#

Sequence (185 aa):
MKQLEISSNRILQISFDEVEVFAASNMDVDQVNGFYPTEDLPPHICKFNSITDDISKIHENCTAILGLLYYKGGIFSDMELKKFQQIRKIYGNIDLWNMEIEDLSAFSNVQKIISLNSTFPAIRLNFLPKLVDIELPMLRSLYAPTSYKFTVDGSPNLNVTLAGCSYFKDITHAKVWIDFLDCGM

pLDDT: mean 85.49, std 15.92, range [25.58, 98.5]

Secondary structure (DSSP, 8-state):
---------SPPB--HHHHHHHHTS----TT---B---SS--TTEEE--TTTS-GGGS-TT--EEEEEEEEEEE---HHHHHHHHT--EEEEEEEEEEE--SS-GGGTT--EEE---TTS-SEEEE--TT------TT--EEE-SSS-SEEEES-TT----HHHHHHHHHHH-S-EEETTE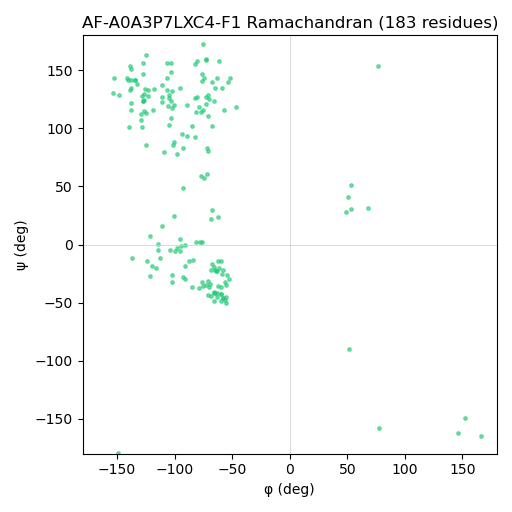ETT-

InterPro domains:
  IPR036941 Receptor L-domain superfamily [G3DSA:3.80.20.20] (44-178)
  IPR053079 SPS2 domain-containing protein [PTHR21662] (4-154)

Mean predicted aligned error: 6.67 Å

Radius of gyration: 16.38 Å; Cα contacts (8 Å, |Δi|>4): 392; chains: 1; bounding box: 45×37×39 Å